Protein AF-A0AA88U3T5-F1 (afdb_monomer)

pLDDT: mean 81.26, std 20.09, range [37.84, 98.5]

Structure (mmCIF, N/CA/C/O backbone):
data_AF-A0AA88U3T5-F1
#
_entry.id   AF-A0AA88U3T5-F1
#
loop_
_atom_site.group_PDB
_atom_site.id
_atom_site.type_symbol
_atom_site.label_atom_id
_atom_site.label_alt_id
_atom_site.label_comp_id
_atom_site.label_asym_id
_atom_site.label_entity_id
_atom_site.label_seq_id
_atom_site.pdbx_PDB_ins_code
_atom_site.Cartn_x
_atom_site.Cartn_y
_atom_site.Cartn_z
_atom_site.occupancy
_atom_site.B_iso_or_equiv
_atom_site.auth_seq_id
_atom_site.auth_comp_id
_atom_site.auth_asym_id
_atom_site.auth_atom_id
_atom_site.pdbx_PDB_model_num
ATOM 1 N N . MET A 1 1 ? 12.899 -49.225 39.426 1.00 37.84 1 MET A N 1
ATOM 2 C CA . MET A 1 1 ? 13.137 -49.535 38.002 1.00 37.84 1 MET A CA 1
ATOM 3 C C . MET A 1 1 ? 11.902 -49.155 37.197 1.00 37.84 1 MET A C 1
ATOM 5 O O . MET A 1 1 ? 11.211 -50.017 36.674 1.00 37.84 1 MET A O 1
ATOM 9 N N . ASP A 1 2 ? 11.499 -47.886 37.288 1.00 41.34 2 ASP A N 1
ATOM 10 C CA . ASP A 1 2 ? 11.934 -46.807 36.388 1.00 41.34 2 ASP A CA 1
ATOM 11 C C . ASP A 1 2 ? 11.983 -47.164 34.900 1.00 41.34 2 ASP A C 1
ATOM 13 O O . ASP A 1 2 ? 12.838 -47.938 34.485 1.00 41.34 2 ASP A O 1
ATOM 17 N N . GLU A 1 3 ? 11.107 -46.528 34.121 1.00 41.34 3 GLU A N 1
ATOM 18 C CA . GLU A 1 3 ? 11.530 -45.622 33.046 1.00 41.34 3 GLU A CA 1
ATOM 19 C C . GLU A 1 3 ? 10.372 -44.670 32.688 1.00 41.34 3 GLU A C 1
ATOM 21 O O . GLU A 1 3 ? 9.379 -45.034 32.057 1.00 41.34 3 GLU A O 1
ATOM 26 N N . GLU A 1 4 ? 10.497 -43.433 33.173 1.00 43.44 4 GLU A N 1
ATOM 27 C CA . GLU A 1 4 ? 9.886 -42.247 32.579 1.00 43.44 4 GLU A CA 1
ATOM 28 C C . GLU A 1 4 ? 10.466 -42.002 31.181 1.00 43.44 4 GLU A C 1
ATOM 30 O O . GLU A 1 4 ? 11.646 -42.245 30.943 1.00 43.44 4 GLU A O 1
ATOM 35 N N . GLY A 1 5 ? 9.677 -41.364 30.314 1.00 42.81 5 GLY A N 1
ATOM 36 C CA . GLY A 1 5 ? 10.243 -40.451 29.321 1.00 42.81 5 GLY A CA 1
ATOM 37 C C . GLY A 1 5 ? 9.809 -40.696 27.886 1.00 42.81 5 GLY A C 1
ATOM 38 O O . GLY A 1 5 ? 10.558 -41.274 27.114 1.00 42.81 5 GLY A O 1
ATOM 39 N N . LEU A 1 6 ? 8.644 -40.157 27.509 1.00 42.75 6 LEU A N 1
ATOM 40 C CA . LEU A 1 6 ? 8.520 -39.303 26.318 1.00 42.75 6 LEU A CA 1
ATOM 41 C C . LEU A 1 6 ? 7.135 -38.636 26.299 1.00 42.75 6 LEU A C 1
ATOM 43 O O . LEU A 1 6 ? 6.227 -39.029 25.571 1.00 42.75 6 LEU A O 1
ATOM 47 N N . ARG A 1 7 ? 6.950 -37.603 27.127 1.00 38.19 7 ARG A N 1
ATOM 48 C CA . ARG A 1 7 ? 5.928 -36.587 26.851 1.00 38.19 7 ARG A CA 1
ATOM 49 C C . ARG A 1 7 ? 6.602 -35.524 25.999 1.00 38.19 7 ARG A C 1
ATOM 51 O O . ARG A 1 7 ? 7.373 -34.718 26.507 1.00 38.19 7 ARG A O 1
ATOM 58 N N . THR A 1 8 ? 6.345 -35.558 24.698 1.00 41.03 8 THR A N 1
ATOM 59 C CA . THR A 1 8 ? 6.627 -34.432 23.809 1.00 41.03 8 THR A CA 1
ATOM 60 C C . THR A 1 8 ? 5.782 -33.256 24.284 1.00 41.03 8 THR A C 1
ATOM 62 O O . THR A 1 8 ? 4.556 -33.276 24.172 1.00 41.03 8 THR A O 1
ATOM 65 N N . HIS A 1 9 ? 6.445 -32.277 24.890 1.00 46.81 9 HIS A N 1
ATOM 66 C CA . HIS A 1 9 ? 5.869 -30.993 25.252 1.00 46.81 9 HIS A CA 1
ATOM 67 C C . HIS A 1 9 ? 5.608 -30.239 23.945 1.00 46.81 9 HIS A C 1
ATOM 69 O O . HIS A 1 9 ? 6.492 -29.573 23.414 1.00 46.81 9 HIS A O 1
ATOM 75 N N . ASN A 1 10 ? 4.411 -30.405 23.384 1.00 46.31 10 ASN A N 1
ATOM 76 C CA . ASN A 1 10 ? 3.897 -29.441 22.423 1.00 46.31 10 ASN A CA 1
ATOM 77 C C . ASN A 1 10 ? 3.646 -28.172 23.237 1.00 46.31 10 ASN A C 1
ATOM 79 O O . ASN A 1 10 ? 2.751 -28.146 24.074 1.00 46.31 10 ASN A O 1
ATOM 83 N N . MET A 1 11 ? 4.544 -27.201 23.104 1.00 40.94 11 MET A N 1
ATOM 84 C CA . MET A 1 11 ? 4.301 -25.842 23.571 1.00 40.94 11 MET A CA 1
ATOM 85 C C . MET A 1 11 ? 3.180 -25.267 22.714 1.00 40.94 11 MET A C 1
ATOM 87 O O . MET A 1 11 ? 3.272 -25.294 21.485 1.00 40.94 11 MET A O 1
ATOM 91 N N . ASP A 1 12 ? 2.131 -24.798 23.374 1.00 43.09 12 ASP A N 1
ATOM 92 C CA . ASP A 1 12 ? 1.034 -24.084 22.742 1.00 43.09 12 ASP A CA 1
ATOM 93 C C . ASP A 1 12 ? 1.589 -22.842 22.021 1.00 43.09 12 ASP A C 1
ATOM 95 O O . ASP A 1 12 ? 2.497 -22.172 22.520 1.00 43.09 12 ASP A O 1
ATOM 99 N N . GLU A 1 13 ? 1.070 -22.537 20.829 1.00 52.06 13 GLU A N 1
ATOM 100 C CA . GLU A 1 13 ? 1.517 -21.400 20.005 1.00 52.06 13 GLU A CA 1
ATOM 101 C C . GLU A 1 13 ? 1.394 -20.049 20.749 1.00 52.06 13 GLU A C 1
ATOM 103 O O . GLU A 1 13 ? 2.153 -19.126 20.467 1.00 52.06 13 GLU A O 1
ATOM 108 N N . GLU A 1 14 ? 0.540 -19.959 21.779 1.00 47.94 14 GLU A N 1
ATOM 109 C CA . GLU A 1 14 ? 0.426 -18.795 22.675 1.00 47.94 14 GLU A CA 1
ATOM 110 C C . GLU A 1 14 ? 1.652 -18.586 23.590 1.00 47.94 14 GLU A C 1
ATOM 112 O O . GLU A 1 14 ? 1.939 -17.459 23.998 1.00 47.94 14 GLU A O 1
ATOM 117 N N . GLU A 1 15 ? 2.411 -19.637 23.917 1.00 43.62 15 GLU A N 1
ATOM 118 C CA . GLU A 1 15 ? 3.555 -19.550 24.839 1.00 43.62 15 GLU A CA 1
ATOM 119 C C . GLU A 1 15 ? 4.846 -19.099 24.127 1.00 43.62 15 GLU A C 1
ATOM 121 O O . GLU A 1 15 ? 5.759 -18.554 24.755 1.00 43.62 15 GLU A O 1
ATOM 126 N N . GLN A 1 16 ? 4.911 -19.252 22.796 1.00 45.72 16 GLN A N 1
ATOM 127 C CA . GLN A 1 16 ? 6.017 -18.747 21.971 1.00 45.72 16 GLN A CA 1
ATOM 128 C C . GLN A 1 16 ? 5.994 -17.222 21.812 1.00 45.72 16 GLN A C 1
ATOM 130 O O . GLN A 1 16 ? 7.062 -16.602 21.789 1.00 45.72 16 GLN A O 1
ATOM 135 N N . ASP A 1 17 ? 4.812 -16.606 21.801 1.00 46.16 17 ASP A N 1
ATOM 136 C CA . ASP A 1 17 ? 4.675 -15.146 21.760 1.00 46.16 17 ASP A CA 1
ATOM 137 C C . ASP A 1 17 ? 5.101 -14.476 23.080 1.00 46.16 17 ASP A C 1
ATOM 139 O O . ASP A 1 17 ? 5.560 -13.330 23.085 1.00 46.16 17 ASP A O 1
ATOM 143 N N . LEU A 1 18 ? 5.049 -15.201 24.206 1.00 47.38 18 LEU A N 1
ATOM 144 C CA . LEU A 1 18 ? 5.451 -14.692 25.523 1.00 47.38 18 LEU A CA 1
ATOM 145 C C . LEU A 1 18 ? 6.981 -14.580 25.697 1.00 47.38 18 LEU A C 1
ATOM 147 O O . LEU A 1 18 ? 7.450 -13.829 26.557 1.00 47.38 18 LEU A O 1
ATOM 151 N N . TYR A 1 19 ? 7.769 -15.287 24.879 1.00 47.69 19 TYR A N 1
ATOM 152 C CA . TYR A 1 19 ? 9.234 -15.342 24.988 1.00 47.69 19 TYR A CA 1
ATOM 153 C C . TYR A 1 19 ? 9.973 -14.499 23.935 1.00 47.69 19 TYR A C 1
ATOM 155 O O . TYR A 1 19 ? 11.183 -14.641 23.761 1.00 47.69 19 TYR A O 1
ATOM 163 N N . ASN A 1 20 ? 9.286 -13.590 23.237 1.00 51.16 20 ASN A N 1
ATOM 164 C CA . ASN A 1 20 ? 9.956 -12.611 22.383 1.00 51.16 20 ASN A CA 1
ATOM 165 C C . ASN A 1 20 ? 10.015 -11.229 23.075 1.00 51.16 20 ASN A C 1
ATOM 167 O O . ASN A 1 20 ? 9.020 -10.498 23.092 1.00 51.16 20 ASN A O 1
ATOM 171 N N . PRO A 1 21 ? 11.172 -10.836 23.644 1.00 50.19 21 PRO A N 1
ATOM 172 C CA . PRO A 1 21 ? 11.310 -9.567 24.355 1.00 50.19 21 PRO A CA 1
ATOM 173 C C . PRO A 1 21 ? 11.130 -8.338 23.449 1.00 50.19 21 PRO A C 1
ATOM 175 O O . PRO A 1 21 ? 10.652 -7.317 23.934 1.00 50.19 21 PRO A O 1
ATOM 178 N N . GLU A 1 22 ? 11.419 -8.434 22.145 1.00 53.53 22 GLU A N 1
ATOM 179 C CA . GLU A 1 22 ? 11.207 -7.329 21.194 1.00 53.53 22 GLU A CA 1
ATOM 180 C C . GLU A 1 22 ? 9.723 -7.124 20.866 1.00 53.53 22 GLU A C 1
ATOM 182 O O . GLU A 1 22 ? 9.259 -5.989 20.750 1.00 53.53 22 GLU A O 1
ATOM 187 N N . LEU A 1 23 ? 8.951 -8.214 20.767 1.00 48.03 23 LEU A N 1
ATOM 188 C CA . LEU A 1 23 ? 7.489 -8.145 20.669 1.00 48.03 23 LEU A CA 1
ATOM 189 C C . LEU A 1 23 ? 6.902 -7.552 21.951 1.00 48.03 23 LEU A C 1
ATOM 191 O O . LEU A 1 23 ? 6.033 -6.689 21.881 1.00 48.03 23 LEU A O 1
ATOM 195 N N . ARG A 1 24 ? 7.425 -7.942 23.119 1.00 45.28 24 ARG A N 1
ATOM 196 C CA . ARG A 1 24 ? 6.973 -7.416 24.410 1.00 45.28 24 ARG A CA 1
ATOM 197 C C . ARG A 1 24 ? 7.247 -5.920 24.561 1.00 45.28 24 ARG A C 1
ATOM 199 O O . ARG A 1 24 ? 6.395 -5.226 25.096 1.00 45.28 24 ARG A O 1
ATOM 206 N N . GLU A 1 25 ? 8.381 -5.412 24.082 1.00 50.22 25 GLU A N 1
ATOM 207 C CA . GLU A 1 25 ? 8.697 -3.977 24.134 1.00 50.22 25 GLU A CA 1
ATOM 208 C C . GLU A 1 25 ? 7.867 -3.162 23.128 1.00 50.22 25 GLU A C 1
ATOM 210 O O . GLU A 1 25 ? 7.356 -2.098 23.476 1.00 50.22 25 GLU A O 1
ATOM 215 N N . LYS A 1 26 ? 7.626 -3.694 21.920 1.00 48.53 26 LYS A N 1
ATOM 216 C CA . LYS A 1 26 ? 6.717 -3.076 20.935 1.00 48.53 26 LYS A CA 1
ATOM 217 C C . LYS A 1 26 ? 5.258 -3.055 21.411 1.00 48.53 26 LYS A C 1
ATOM 219 O O . LYS A 1 26 ? 4.553 -2.076 21.180 1.00 48.53 26 LYS A O 1
ATOM 224 N N . VAL A 1 27 ? 4.811 -4.112 22.092 1.00 51.12 27 VAL A N 1
ATOM 225 C CA . VAL A 1 27 ? 3.451 -4.243 22.644 1.00 51.12 27 VAL A CA 1
ATOM 226 C C . VAL A 1 27 ? 3.294 -3.489 23.971 1.00 51.12 27 VAL A C 1
ATOM 228 O O . VAL A 1 27 ? 2.195 -3.034 24.269 1.00 51.12 27 VAL A O 1
ATOM 231 N N . ALA A 1 28 ? 4.367 -3.271 24.743 1.00 45.91 28 ALA A N 1
ATOM 232 C CA . ALA A 1 28 ? 4.314 -2.595 26.048 1.00 45.91 28 ALA A CA 1
ATOM 233 C C . ALA A 1 28 ? 3.813 -1.143 25.991 1.00 45.91 28 ALA A C 1
ATOM 235 O O . ALA A 1 28 ? 3.379 -0.613 27.014 1.00 45.91 28 ALA A O 1
ATOM 236 N N . ILE A 1 29 ? 3.862 -0.506 24.820 1.00 52.56 29 ILE A N 1
ATOM 237 C CA . ILE A 1 29 ? 3.332 0.846 24.624 1.00 52.56 29 ILE A CA 1
ATOM 238 C C . ILE A 1 29 ? 1.813 0.789 24.393 1.00 52.56 29 ILE A C 1
ATOM 240 O O . ILE A 1 29 ? 1.070 1.584 24.952 1.00 52.56 29 ILE A O 1
ATOM 244 N N . CYS A 1 30 ? 1.315 -0.217 23.672 1.00 51.00 30 CYS A N 1
ATOM 245 C CA . CYS A 1 30 ? -0.079 -0.278 23.248 1.00 51.00 30 CYS A CA 1
ATOM 246 C C . CYS A 1 30 ? -0.992 -0.817 24.372 1.00 51.00 30 CYS A C 1
ATOM 248 O O . CYS A 1 30 ? -1.039 -2.018 24.628 1.00 51.00 30 CYS A O 1
ATOM 250 N N . GLY A 1 31 ? -1.754 0.068 25.029 1.00 56.03 31 GLY A N 1
ATOM 251 C CA . GLY A 1 31 ? -2.866 -0.309 25.925 1.00 56.03 31 GLY A CA 1
ATOM 252 C C . GLY A 1 31 ? -2.683 -0.037 27.426 1.00 56.03 31 GLY A C 1
ATOM 253 O O . GLY A 1 31 ? -3.612 -0.278 28.195 1.00 56.03 31 GLY A O 1
ATOM 254 N N . ALA A 1 32 ? -1.535 0.499 27.858 1.00 55.38 32 ALA A N 1
ATOM 255 C CA . ALA A 1 32 ? -1.291 0.913 29.253 1.00 55.38 32 ALA A CA 1
ATOM 256 C C . ALA A 1 32 ? -1.298 2.445 29.459 1.00 55.38 32 ALA A C 1
ATOM 258 O O . ALA A 1 32 ? -1.147 2.940 30.580 1.00 55.38 32 ALA A O 1
ATOM 259 N N . GLU A 1 33 ? -1.465 3.209 28.383 1.00 57.59 33 GLU A N 1
ATOM 260 C CA . GLU A 1 33 ? -1.356 4.663 28.358 1.00 57.59 33 GLU A CA 1
ATOM 261 C C . GLU A 1 33 ? -2.707 5.362 28.566 1.00 57.59 33 GLU A C 1
ATOM 263 O O . GLU A 1 33 ? -3.724 5.003 27.984 1.00 57.59 33 GLU A O 1
ATOM 268 N N . LYS A 1 34 ? -2.726 6.411 29.399 1.00 60.38 34 LYS A N 1
ATOM 269 C CA . LYS A 1 34 ? -3.889 7.307 29.580 1.00 60.38 34 LYS A CA 1
ATOM 270 C C . LYS A 1 34 ? -4.019 8.336 28.436 1.00 60.38 34 LYS A C 1
ATOM 272 O O . LYS A 1 34 ? -4.533 9.430 28.665 1.00 60.38 34 LYS A O 1
ATOM 277 N N . GLY A 1 35 ? -3.468 8.030 27.261 1.00 66.75 35 GLY A N 1
ATOM 278 C CA . GLY A 1 35 ? -3.433 8.894 26.079 1.00 66.75 35 GLY A CA 1
ATOM 279 C C . GLY A 1 35 ? -4.421 8.446 25.004 1.00 66.75 35 GLY A C 1
ATOM 280 O O . GLY A 1 35 ? -5.006 7.370 25.100 1.00 66.75 35 GLY A O 1
ATOM 281 N N . GLU A 1 36 ? -4.605 9.281 23.982 1.00 71.69 36 GLU A N 1
ATOM 282 C CA . GLU A 1 36 ? -5.352 8.887 22.784 1.00 71.69 36 GLU A CA 1
ATOM 283 C C . GLU A 1 36 ? -4.623 7.737 22.064 1.00 71.69 36 GLU A C 1
ATOM 285 O O . GLU A 1 36 ? -3.389 7.757 22.006 1.00 71.69 36 GLU A O 1
ATOM 290 N N . PRO A 1 37 ? -5.345 6.747 21.510 1.00 80.19 37 PRO A N 1
ATOM 291 C CA . PRO A 1 37 ? -4.735 5.640 20.782 1.00 80.19 37 PRO A CA 1
ATOM 292 C C . PRO A 1 37 ? -3.941 6.150 19.572 1.00 80.19 37 PRO A C 1
ATOM 294 O O . PRO A 1 37 ? -4.409 7.007 18.820 1.00 80.19 37 PRO A O 1
ATOM 297 N N . VAL A 1 38 ? -2.739 5.606 19.368 1.00 86.38 38 VAL A N 1
ATOM 298 C CA . VAL A 1 38 ? -1.820 6.031 18.301 1.00 86.38 38 VAL A CA 1
ATOM 299 C C . VAL A 1 38 ? -1.617 4.918 17.279 1.00 86.38 38 VAL A C 1
ATOM 301 O O . VAL A 1 38 ? -1.421 3.756 17.622 1.00 86.38 38 VAL A O 1
ATOM 304 N N . ALA A 1 39 ? -1.621 5.304 16.004 1.00 92.00 39 ALA A N 1
ATOM 305 C CA . ALA A 1 39 ? -1.204 4.461 14.896 1.00 92.00 39 ALA A CA 1
ATOM 306 C C . ALA A 1 39 ? 0.287 4.674 14.597 1.00 92.00 39 ALA A C 1
ATOM 308 O O . ALA A 1 39 ? 0.726 5.797 14.343 1.00 92.00 39 ALA A O 1
ATOM 309 N N . LEU A 1 40 ? 1.059 3.593 14.575 1.00 95.12 40 LEU A N 1
ATOM 310 C CA . LEU A 1 40 ? 2.486 3.595 14.271 1.00 95.12 40 LEU A CA 1
ATOM 311 C C . LEU A 1 40 ? 2.740 2.901 12.935 1.00 95.12 40 LEU A C 1
ATOM 313 O O . LEU A 1 40 ? 2.230 1.810 12.687 1.00 95.12 40 LEU A O 1
ATOM 317 N N . LEU A 1 41 ? 3.566 3.523 12.092 1.00 96.06 41 LEU A N 1
ATOM 318 C CA . LEU A 1 41 ? 4.107 2.936 10.865 1.00 96.06 41 LEU A CA 1
ATOM 319 C C . LEU A 1 41 ? 5.619 2.798 11.043 1.00 96.06 41 LEU A C 1
ATOM 321 O O . LEU A 1 41 ? 6.326 3.798 11.166 1.00 96.06 41 LEU A O 1
ATOM 325 N N . LEU A 1 42 ? 6.107 1.564 11.083 1.00 94.06 42 LEU A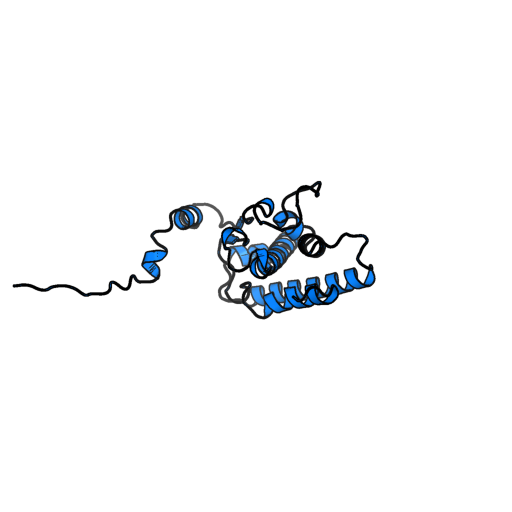 N 1
ATOM 326 C CA . LEU A 1 42 ? 7.485 1.239 11.424 1.00 94.06 42 LEU A CA 1
ATOM 327 C C . LEU A 1 42 ? 8.267 0.914 10.153 1.00 94.06 42 LEU A C 1
ATOM 329 O O . LEU A 1 42 ? 7.872 0.060 9.353 1.00 94.06 42 LEU A O 1
ATOM 333 N N . SER A 1 43 ? 9.385 1.612 9.962 1.00 91.31 43 SER A N 1
ATOM 334 C CA . SER A 1 43 ? 10.285 1.338 8.849 1.00 91.31 43 SER A CA 1
ATOM 335 C C . SER A 1 43 ? 11.024 0.014 9.064 1.00 91.31 43 SER A C 1
ATOM 337 O O . SER A 1 43 ? 11.443 -0.256 10.191 1.00 91.31 43 SER A O 1
ATOM 339 N N . PRO A 1 44 ? 11.265 -0.762 7.999 1.00 88.44 44 PRO A N 1
ATOM 340 C CA . PRO A 1 44 ? 12.096 -1.955 8.065 1.00 88.44 44 PRO A CA 1
ATOM 341 C C . PRO A 1 44 ? 13.567 -1.619 8.333 1.00 88.44 44 PRO A C 1
ATOM 343 O O . PRO A 1 44 ? 13.994 -0.462 8.248 1.00 88.44 44 PRO A O 1
ATOM 346 N N . SER A 1 45 ? 14.357 -2.663 8.572 1.00 83.19 45 SER A N 1
ATOM 347 C CA . SER A 1 45 ? 15.814 -2.573 8.629 1.00 83.19 45 SER A CA 1
ATOM 348 C C . SER A 1 45 ? 16.385 -2.011 7.318 1.00 83.19 45 SER A C 1
ATOM 350 O O . SER A 1 45 ? 15.822 -2.251 6.243 1.00 83.19 45 SER A O 1
ATOM 352 N N . PRO A 1 46 ? 17.497 -1.250 7.364 1.00 73.38 46 PRO A N 1
ATOM 353 C CA . PRO A 1 46 ? 18.045 -0.593 6.182 1.00 73.38 46 PRO A CA 1
ATOM 354 C C . PRO A 1 46 ? 18.384 -1.582 5.058 1.00 73.38 46 PRO A C 1
ATOM 356 O O . PRO A 1 46 ? 19.143 -2.521 5.258 1.00 73.38 46 PRO A O 1
ATOM 359 N N . PHE A 1 47 ? 17.909 -1.319 3.837 1.00 68.75 47 PHE A N 1
ATOM 360 C CA . PHE A 1 47 ? 18.173 -2.156 2.651 1.00 68.75 47 PHE A CA 1
ATOM 361 C C . PHE A 1 47 ? 19.658 -2.259 2.268 1.00 68.75 47 PHE A C 1
ATOM 363 O O . PHE A 1 47 ? 20.037 -3.174 1.540 1.00 68.75 47 PHE A O 1
ATOM 370 N N . SER A 1 48 ? 20.510 -1.359 2.773 1.00 61.94 48 SER A N 1
ATOM 371 C CA . SER A 1 48 ? 21.964 -1.395 2.565 1.00 61.94 48 SER A CA 1
ATOM 372 C C . SER A 1 48 ? 22.627 -2.667 3.103 1.00 61.94 48 SER A C 1
ATOM 374 O O . SER A 1 48 ? 23.773 -2.939 2.766 1.00 61.94 48 SER A O 1
ATOM 376 N N . THR A 1 49 ? 21.936 -3.443 3.943 1.00 57.62 49 THR A N 1
ATOM 377 C CA . THR A 1 49 ? 22.432 -4.721 4.468 1.00 57.62 49 THR A CA 1
ATOM 378 C C . THR A 1 49 ? 22.118 -5.916 3.564 1.00 57.62 49 THR A C 1
ATOM 380 O O . THR A 1 49 ? 22.558 -7.022 3.870 1.00 57.62 49 THR A O 1
ATOM 383 N N . ILE A 1 50 ? 21.389 -5.734 2.454 1.00 64.25 50 ILE A N 1
ATOM 384 C CA . ILE A 1 50 ? 21.044 -6.818 1.523 1.00 64.25 50 ILE A CA 1
ATOM 385 C C . ILE A 1 50 ? 22.147 -6.974 0.461 1.00 64.25 50 ILE A C 1
ATOM 387 O O . ILE A 1 50 ? 22.334 -6.077 -0.366 1.00 64.25 50 ILE A O 1
ATOM 391 N N . PRO A 1 51 ? 22.852 -8.121 0.404 1.00 52.88 51 PRO A N 1
ATOM 392 C CA . PRO A 1 51 ? 23.846 -8.378 -0.635 1.00 52.88 51 PRO A CA 1
ATOM 393 C C . PRO A 1 51 ? 23.197 -8.395 -2.025 1.00 52.88 51 PRO A C 1
ATOM 395 O O . PRO A 1 51 ? 22.245 -9.139 -2.255 1.00 52.88 51 PRO A O 1
ATOM 398 N N . GLY A 1 52 ? 23.711 -7.587 -2.956 1.00 56.28 52 GLY A N 1
ATOM 399 C CA . GLY A 1 52 ? 23.202 -7.508 -4.332 1.00 56.28 52 GLY A CA 1
ATOM 400 C C . GLY A 1 52 ? 21.970 -6.616 -4.524 1.00 56.28 52 GLY A C 1
ATOM 401 O O . GLY A 1 52 ? 21.517 -6.469 -5.658 1.00 56.28 52 GLY A O 1
ATOM 402 N N . ALA A 1 53 ? 21.447 -5.988 -3.465 1.00 56.84 53 ALA A N 1
ATOM 403 C CA . ALA A 1 53 ? 20.491 -4.899 -3.628 1.00 56.84 53 ALA A CA 1
ATOM 404 C C . ALA A 1 53 ? 21.195 -3.686 -4.250 1.00 56.84 53 ALA A C 1
ATOM 406 O O . ALA A 1 53 ? 22.363 -3.416 -3.958 1.00 56.84 53 ALA A O 1
ATOM 407 N N . VAL A 1 54 ? 20.485 -2.963 -5.121 1.00 55.88 54 VAL A N 1
ATOM 408 C CA . VAL A 1 54 ? 20.989 -1.723 -5.717 1.00 55.88 54 VAL A CA 1
ATOM 409 C C . VAL A 1 54 ? 21.492 -0.793 -4.618 1.00 55.88 54 VAL A C 1
ATOM 411 O O . VAL A 1 54 ? 20.787 -0.487 -3.654 1.00 55.88 54 VAL A O 1
ATOM 414 N N . ASP A 1 55 ? 22.757 -0.406 -4.764 1.00 49.44 55 ASP A N 1
ATOM 415 C CA . ASP A 1 55 ? 23.519 0.358 -3.789 1.00 49.44 55 ASP A CA 1
ATOM 416 C C . ASP A 1 55 ? 22.801 1.687 -3.511 1.00 49.44 55 ASP A C 1
ATOM 418 O O . ASP A 1 55 ? 22.894 2.650 -4.276 1.00 49.44 55 ASP A O 1
ATOM 422 N N . SER A 1 56 ? 22.029 1.719 -2.420 1.00 48.94 56 SER A N 1
ATOM 423 C CA . SER A 1 56 ? 21.210 2.875 -2.039 1.00 48.94 56 SER A CA 1
ATOM 424 C C . SER A 1 56 ? 22.066 4.102 -1.692 1.00 48.94 56 SER A C 1
ATOM 426 O O . SER A 1 56 ? 21.536 5.202 -1.556 1.00 48.94 56 SER A O 1
ATOM 428 N N . SER A 1 57 ? 23.395 3.938 -1.609 1.00 41.91 57 SER A N 1
ATOM 429 C CA . SER A 1 57 ? 24.380 5.018 -1.466 1.00 41.91 57 SER A CA 1
ATOM 430 C C . SER A 1 57 ? 24.371 6.024 -2.624 1.00 41.91 57 SER A C 1
ATOM 432 O O . SER A 1 57 ? 24.884 7.133 -2.479 1.00 41.91 57 SER A O 1
ATOM 434 N N . ARG A 1 58 ? 23.756 5.680 -3.765 1.00 47.59 58 ARG A N 1
ATOM 435 C CA . ARG A 1 58 ? 23.602 6.563 -4.931 1.00 47.59 58 ARG A CA 1
ATOM 436 C C . ARG A 1 58 ? 22.370 7.478 -4.881 1.00 47.59 58 ARG A C 1
ATOM 438 O O . ARG A 1 58 ? 22.062 8.115 -5.889 1.00 47.59 58 ARG A O 1
ATOM 445 N N . HIS A 1 59 ? 21.672 7.572 -3.745 1.00 51.94 59 HIS A N 1
ATOM 446 C CA . HIS A 1 59 ? 20.483 8.420 -3.612 1.00 51.94 59 HIS A CA 1
ATOM 447 C C . HIS A 1 59 ? 20.679 9.580 -2.624 1.00 51.94 59 HIS A C 1
ATOM 449 O O . HIS A 1 59 ? 20.988 9.343 -1.459 1.00 51.94 59 HIS A O 1
ATOM 455 N N . PRO A 1 60 ? 20.456 10.842 -3.045 1.00 45.53 60 PRO A N 1
ATOM 456 C CA . PRO A 1 60 ? 20.692 12.011 -2.194 1.00 45.53 60 PRO A CA 1
ATOM 457 C C . PRO A 1 60 ? 19.689 12.233 -1.047 1.00 45.53 60 PRO A C 1
ATOM 459 O O . PRO A 1 60 ? 19.845 13.212 -0.321 1.00 45.53 60 PRO A O 1
ATOM 462 N N . SER A 1 61 ? 18.635 11.422 -0.873 1.00 56.56 61 SER A N 1
ATOM 463 C CA . SER A 1 61 ? 17.569 11.772 0.081 1.00 56.56 61 SER A CA 1
ATOM 464 C C . SER A 1 61 ? 16.744 10.587 0.608 1.00 56.56 61 SER A C 1
ATOM 466 O O . SER A 1 61 ? 15.813 10.130 -0.052 1.00 56.56 61 SER A O 1
ATOM 468 N N . GLY A 1 62 ? 17.004 10.183 1.855 1.00 67.56 62 GLY A N 1
ATOM 469 C CA . GLY A 1 62 ? 16.045 9.465 2.709 1.00 67.56 62 GLY A CA 1
ATOM 470 C C . GLY A 1 62 ? 16.015 7.935 2.601 1.00 67.56 62 GLY A C 1
ATOM 471 O O . GLY A 1 62 ? 16.671 7.328 1.761 1.00 67.56 62 GLY A O 1
ATOM 472 N N . SER A 1 63 ? 15.259 7.301 3.503 1.00 84.12 63 SER A N 1
ATOM 473 C CA . SER A 1 63 ? 15.035 5.852 3.494 1.00 84.12 63 SER A CA 1
ATOM 474 C C . SER A 1 63 ? 14.027 5.455 2.409 1.00 84.12 63 SER A C 1
ATOM 476 O O . SER A 1 63 ? 13.067 6.186 2.152 1.00 84.12 63 SER A O 1
ATOM 478 N N . LEU A 1 64 ? 14.193 4.259 1.826 1.00 87.62 64 LEU A N 1
ATOM 479 C CA . LEU A 1 64 ? 13.265 3.705 0.829 1.00 87.62 64 LEU A CA 1
ATOM 480 C C . LEU A 1 64 ? 11.816 3.689 1.343 1.00 87.62 64 LEU A C 1
ATOM 482 O O . LEU A 1 64 ? 10.882 3.989 0.604 1.00 87.62 64 LEU A O 1
ATOM 486 N N . PHE A 1 65 ? 11.638 3.411 2.637 1.00 92.12 65 PHE A N 1
ATOM 487 C CA . PHE A 1 65 ? 10.349 3.478 3.318 1.00 92.12 65 PHE A CA 1
ATOM 488 C C . PHE A 1 65 ? 9.675 4.849 3.157 1.00 92.12 65 PHE A C 1
ATOM 490 O O . PHE A 1 65 ? 8.548 4.930 2.671 1.00 92.12 65 PHE A O 1
ATOM 497 N N . THR A 1 66 ? 10.376 5.938 3.481 1.00 92.25 66 THR A N 1
ATOM 498 C CA . THR A 1 66 ? 9.846 7.303 3.339 1.00 92.25 66 THR A CA 1
ATOM 499 C C . THR A 1 66 ? 9.614 7.676 1.872 1.00 92.25 66 THR A C 1
ATOM 501 O O . THR A 1 66 ? 8.644 8.372 1.551 1.00 92.25 66 THR A O 1
ATOM 504 N N . SER A 1 67 ? 10.451 7.182 0.955 1.00 92.25 67 SER A N 1
ATOM 505 C CA . SER A 1 67 ? 10.223 7.334 -0.485 1.00 92.25 67 SER A CA 1
ATOM 506 C C . SER A 1 67 ? 8.906 6.686 -0.915 1.00 92.25 67 SER A C 1
ATOM 508 O O . SER A 1 67 ? 8.142 7.313 -1.642 1.00 92.25 67 SER A O 1
ATOM 510 N N . PHE A 1 68 ? 8.565 5.492 -0.418 1.00 95.56 68 PHE A N 1
ATOM 511 C CA . PHE A 1 68 ? 7.267 4.873 -0.711 1.00 95.56 68 PHE A CA 1
ATOM 512 C C . PHE A 1 68 ? 6.084 5.683 -0.167 1.00 95.56 68 PHE A C 1
ATOM 514 O O . PHE A 1 68 ? 5.065 5.834 -0.845 1.00 95.56 68 PHE A O 1
ATOM 521 N N . LEU A 1 69 ? 6.213 6.233 1.042 1.00 95.56 69 LEU A N 1
ATOM 522 C CA . LEU A 1 69 ? 5.166 7.050 1.663 1.00 95.56 69 LEU A CA 1
ATOM 523 C C . LEU A 1 69 ? 4.906 8.367 0.904 1.00 95.56 69 LEU A C 1
ATOM 525 O O . LEU A 1 69 ? 3.786 8.889 0.910 1.00 95.56 69 LEU A O 1
ATOM 529 N N . SER A 1 70 ? 5.915 8.894 0.208 1.00 94.44 70 SER A N 1
ATOM 530 C CA . SER A 1 70 ? 5.833 10.157 -0.537 1.00 94.44 70 SER A CA 1
ATOM 531 C C . SER A 1 70 ? 5.522 9.964 -2.028 1.00 94.44 70 SER A C 1
ATOM 533 O O . SER A 1 70 ? 4.603 10.611 -2.540 1.00 94.44 70 SER A O 1
ATOM 535 N N . ALA A 1 71 ? 6.227 9.051 -2.697 1.00 94.94 71 ALA A N 1
ATOM 536 C CA . ALA A 1 71 ? 6.166 8.777 -4.132 1.00 94.94 71 ALA A CA 1
ATOM 537 C C . ALA A 1 71 ? 6.271 7.254 -4.404 1.00 94.94 71 ALA A C 1
ATOM 539 O O . ALA A 1 71 ? 7.326 6.758 -4.809 1.00 94.94 71 ALA A O 1
ATOM 540 N N . PRO A 1 72 ? 5.185 6.487 -4.189 1.00 96.62 72 PRO A N 1
ATOM 541 C CA . PRO A 1 72 ? 5.216 5.020 -4.172 1.00 96.62 72 PRO A CA 1
ATOM 542 C C . PRO A 1 72 ? 5.672 4.380 -5.488 1.00 96.62 72 PRO A C 1
ATOM 544 O O . PRO A 1 72 ? 6.433 3.417 -5.451 1.00 96.62 72 PRO A O 1
ATOM 547 N N . LEU A 1 73 ? 5.259 4.914 -6.644 1.00 96.12 73 LEU A N 1
ATOM 548 C CA . LEU A 1 73 ? 5.695 4.390 -7.941 1.00 96.12 73 LEU A CA 1
ATOM 549 C C . LEU A 1 73 ? 7.189 4.644 -8.173 1.00 96.12 73 LEU A C 1
ATOM 551 O O . LEU A 1 73 ? 7.911 3.739 -8.579 1.00 96.12 73 LEU A O 1
ATOM 555 N N . GLN A 1 74 ? 7.672 5.848 -7.859 1.00 93.31 74 GLN A N 1
ATOM 556 C CA . GLN A 1 74 ? 9.088 6.183 -8.002 1.00 93.31 74 GLN A CA 1
ATOM 557 C C . GLN A 1 74 ? 9.966 5.314 -7.093 1.00 93.31 74 GLN A C 1
ATOM 559 O O . GLN A 1 74 ? 11.008 4.833 -7.528 1.00 93.31 74 GLN A O 1
ATOM 564 N N . ALA A 1 75 ? 9.536 5.083 -5.850 1.00 92.75 75 ALA A N 1
ATOM 565 C CA . ALA A 1 75 ? 10.231 4.204 -4.914 1.00 92.75 75 ALA A CA 1
ATOM 566 C C . ALA A 1 75 ? 10.241 2.743 -5.389 1.00 92.75 75 ALA A C 1
ATOM 568 O O . ALA A 1 75 ? 11.257 2.064 -5.268 1.00 92.75 75 ALA A O 1
ATOM 569 N N . PHE A 1 76 ? 9.139 2.276 -5.980 1.00 94.00 76 PHE A N 1
ATOM 570 C CA . PHE A 1 76 ? 9.051 0.947 -6.579 1.00 94.00 76 PHE A CA 1
ATOM 571 C C . PHE A 1 76 ? 10.024 0.773 -7.750 1.00 94.00 76 PHE A C 1
ATOM 573 O O . PHE A 1 76 ? 10.783 -0.189 -7.789 1.00 94.00 76 PHE A O 1
ATOM 580 N N . LEU A 1 77 ? 10.059 1.734 -8.672 1.00 91.94 77 LEU A N 1
ATOM 581 C CA . LEU A 1 77 ? 10.984 1.726 -9.807 1.00 91.94 77 LEU A CA 1
ATOM 582 C C . LEU A 1 77 ? 12.444 1.760 -9.364 1.00 91.94 77 LEU A C 1
ATOM 584 O O . LEU A 1 77 ? 13.275 1.033 -9.904 1.00 91.94 77 LEU A O 1
ATOM 588 N N . LEU A 1 78 ? 12.727 2.561 -8.337 1.00 88.38 78 LEU A N 1
ATOM 589 C CA . LEU A 1 78 ? 14.041 2.638 -7.724 1.00 88.38 78 LEU A CA 1
ATOM 590 C C . LEU A 1 78 ? 14.472 1.298 -7.124 1.00 88.38 78 LEU A C 1
ATOM 592 O O . LEU A 1 78 ? 15.598 0.863 -7.347 1.00 88.38 78 LEU A O 1
ATOM 596 N N . LEU A 1 79 ? 13.568 0.631 -6.401 1.00 88.94 79 LEU A N 1
ATOM 597 C CA . LEU A 1 79 ? 13.807 -0.695 -5.831 1.00 88.94 79 LEU A CA 1
ATOM 598 C C . LEU A 1 79 ? 14.134 -1.734 -6.915 1.00 88.94 79 LEU A C 1
ATOM 600 O O . LEU A 1 79 ? 15.002 -2.576 -6.704 1.00 88.94 79 LEU A O 1
ATOM 604 N N . LEU A 1 80 ? 13.474 -1.648 -8.072 1.00 87.88 80 LEU A N 1
ATOM 605 C CA . LEU A 1 80 ? 13.715 -2.520 -9.226 1.00 87.88 80 LEU A CA 1
ATOM 606 C C . LEU A 1 80 ? 14.966 -2.142 -10.043 1.00 87.88 80 LEU A C 1
ATOM 608 O O . LEU A 1 80 ? 15.321 -2.858 -10.976 1.00 87.88 80 LEU A O 1
ATOM 612 N N . GLY A 1 81 ? 15.643 -1.041 -9.705 1.00 85.75 81 GLY A N 1
ATOM 613 C CA . GLY A 1 81 ? 16.865 -0.596 -10.377 1.00 85.75 81 GLY A CA 1
ATOM 614 C C . GLY A 1 81 ? 16.648 0.176 -11.682 1.00 85.75 81 GLY A C 1
ATOM 615 O O . GLY A 1 81 ? 17.606 0.357 -12.431 1.00 85.75 81 GLY A O 1
ATOM 616 N N . PHE A 1 82 ? 15.432 0.656 -11.959 1.00 84.56 82 PHE A N 1
ATOM 617 C CA . PHE A 1 82 ? 15.176 1.528 -13.109 1.00 84.56 82 PHE A CA 1
ATOM 618 C C . PHE A 1 82 ? 15.623 2.967 -12.831 1.00 84.56 82 PHE A C 1
ATOM 620 O O . PHE A 1 82 ? 15.378 3.506 -11.747 1.00 84.56 82 PHE A O 1
ATOM 627 N N . SER A 1 83 ? 16.219 3.630 -13.826 1.00 77.19 83 SER A N 1
ATOM 628 C CA . SER A 1 83 ? 16.461 5.073 -13.769 1.00 77.19 83 SER A CA 1
ATOM 629 C C . SER A 1 83 ? 15.295 5.854 -14.386 1.00 77.19 83 SER A C 1
ATOM 631 O O . SER A 1 83 ? 14.566 5.359 -15.243 1.00 77.19 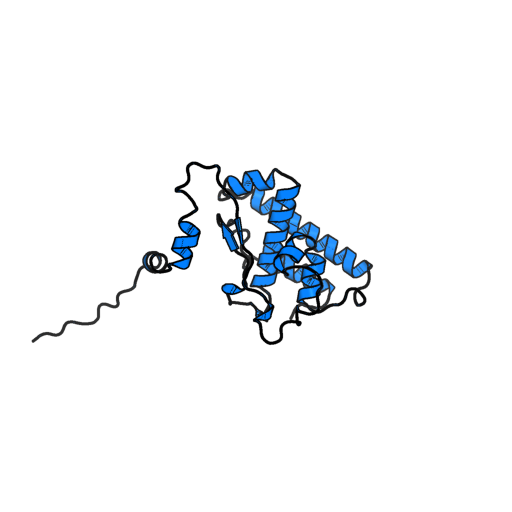83 SER A O 1
ATOM 633 N N . SER A 1 84 ? 15.108 7.111 -13.967 1.00 67.25 84 SER A N 1
ATOM 634 C CA . SER A 1 84 ? 14.014 7.957 -14.473 1.00 67.25 84 SER A CA 1
ATOM 635 C C . SER A 1 84 ? 14.101 8.243 -15.979 1.00 67.25 84 SER A C 1
ATOM 637 O O . SER A 1 84 ? 13.100 8.654 -16.559 1.00 67.25 84 SER A O 1
ATOM 639 N N . SER A 1 85 ? 15.266 8.064 -16.608 1.00 73.69 85 SER A N 1
ATOM 640 C CA . SER A 1 85 ? 15.441 8.219 -18.057 1.00 73.69 85 SER A CA 1
ATOM 641 C C . SER A 1 85 ? 15.042 6.979 -18.858 1.00 73.69 85 SER A C 1
ATOM 643 O O . SER A 1 85 ? 14.861 7.091 -20.066 1.00 73.69 85 SER A O 1
ATOM 645 N N . ASP A 1 86 ? 14.890 5.822 -18.208 1.00 73.81 86 ASP A N 1
ATOM 646 C CA . ASP A 1 86 ? 14.642 4.543 -18.890 1.00 73.81 86 ASP A CA 1
ATOM 647 C C . ASP A 1 86 ? 13.153 4.297 -19.175 1.00 73.81 86 ASP A C 1
ATOM 649 O O . ASP A 1 86 ? 12.797 3.316 -19.826 1.00 73.81 86 ASP A O 1
ATOM 653 N N . ILE A 1 87 ? 12.268 5.158 -18.664 1.00 87.38 87 ILE A N 1
ATOM 654 C CA . ILE A 1 87 ? 10.826 4.913 -18.641 1.00 87.38 87 ILE A CA 1
ATOM 655 C C . ILE A 1 87 ? 10.101 5.960 -19.476 1.00 87.38 87 ILE A C 1
ATOM 657 O O . ILE A 1 87 ? 10.111 7.153 -19.172 1.00 87.38 87 ILE A O 1
ATOM 661 N N . GLU A 1 88 ? 9.402 5.490 -20.505 1.00 91.75 88 GLU A N 1
ATOM 662 C CA . GLU A 1 88 ? 8.499 6.323 -21.291 1.00 91.75 88 GLU A CA 1
ATOM 663 C C . GLU A 1 88 ? 7.363 6.879 -20.421 1.00 91.75 88 GLU A C 1
ATOM 665 O O . GLU A 1 88 ? 6.742 6.160 -19.632 1.00 91.75 88 GLU A O 1
ATOM 670 N N . MET A 1 89 ? 7.043 8.161 -20.610 1.00 92.00 89 MET A N 1
ATOM 671 C CA . MET A 1 89 ? 6.033 8.868 -19.816 1.00 92.00 89 MET A CA 1
ATOM 672 C C . MET A 1 89 ? 4.653 8.190 -19.862 1.00 92.00 89 MET A C 1
ATOM 674 O O . MET A 1 89 ? 3.956 8.142 -18.850 1.00 92.00 89 MET A O 1
ATOM 678 N N . ASP A 1 90 ? 4.264 7.616 -21.003 1.00 94.56 90 ASP A N 1
ATOM 679 C CA . ASP A 1 90 ? 2.990 6.898 -21.139 1.00 94.56 90 ASP A CA 1
ATOM 680 C C . ASP A 1 90 ? 2.957 5.613 -20.300 1.00 94.56 90 ASP A C 1
ATOM 682 O O . ASP A 1 90 ? 1.946 5.306 -19.660 1.00 94.56 90 ASP A O 1
ATOM 686 N N . THR A 1 91 ? 4.081 4.895 -20.235 1.00 94.38 91 THR A N 1
ATOM 687 C CA . THR A 1 91 ? 4.241 3.709 -19.385 1.00 94.38 91 THR A CA 1
ATOM 688 C C . THR A 1 91 ? 4.180 4.091 -17.908 1.00 94.38 91 THR A C 1
ATOM 690 O O . THR A 1 91 ? 3.459 3.450 -17.138 1.00 94.38 91 THR A O 1
ATOM 693 N N . PHE A 1 92 ? 4.852 5.180 -17.522 1.00 94.88 92 PHE A N 1
ATOM 694 C CA . PHE A 1 92 ? 4.789 5.722 -16.164 1.00 94.88 92 PHE A CA 1
ATOM 695 C C . PHE A 1 92 ? 3.351 6.096 -15.769 1.00 94.88 92 PHE A C 1
ATOM 697 O O . PHE A 1 92 ? 2.835 5.612 -14.763 1.00 94.88 92 PHE A O 1
ATOM 704 N N . ASN A 1 93 ? 2.653 6.869 -16.606 1.00 96.06 93 ASN A N 1
ATOM 705 C CA . ASN A 1 93 ? 1.268 7.288 -16.365 1.00 96.06 93 ASN A CA 1
ATOM 706 C C . ASN A 1 93 ? 0.302 6.097 -16.265 1.00 96.06 93 ASN A C 1
ATOM 708 O O . ASN A 1 93 ? -0.624 6.094 -15.446 1.00 96.06 93 ASN A O 1
ATOM 712 N N . LYS A 1 94 ? 0.510 5.059 -17.082 1.00 97.31 94 LYS A N 1
ATOM 713 C CA . LYS A 1 94 ? -0.266 3.816 -17.007 1.00 97.31 94 LYS A CA 1
ATOM 714 C C . LYS A 1 94 ? -0.067 3.119 -15.659 1.00 97.31 94 LYS A C 1
ATOM 716 O O . LYS A 1 94 ? -1.053 2.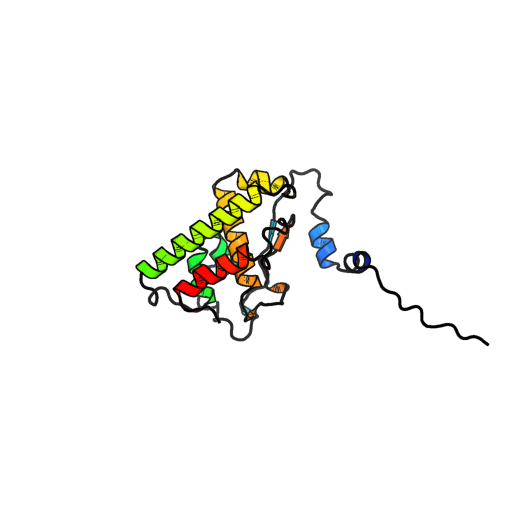706 -15.046 1.00 97.31 94 LYS A O 1
ATOM 721 N N . ALA A 1 95 ? 1.174 3.007 -15.195 1.00 97.19 95 ALA A N 1
ATOM 722 C CA . ALA A 1 95 ? 1.499 2.409 -13.905 1.00 97.19 95 ALA A CA 1
ATOM 723 C C . ALA A 1 95 ? 0.935 3.226 -12.730 1.00 97.19 95 ALA A C 1
ATOM 725 O O . ALA A 1 95 ? 0.335 2.654 -11.824 1.00 97.19 95 ALA A O 1
ATOM 726 N N . GLU A 1 96 ? 1.031 4.558 -12.785 1.00 97.25 96 GLU A N 1
ATOM 727 C CA . GLU A 1 96 ? 0.467 5.483 -11.791 1.00 97.25 96 GLU A CA 1
ATOM 728 C C . GLU A 1 96 ? -1.053 5.285 -11.655 1.00 97.25 96 GLU A C 1
ATOM 730 O O . GLU A 1 96 ? -1.599 5.242 -10.548 1.00 97.25 96 GLU A O 1
ATOM 735 N N . LYS A 1 97 ? -1.750 5.079 -12.782 1.00 98.25 97 LYS A N 1
ATOM 736 C CA . LYS A 1 97 ? -3.191 4.801 -12.800 1.00 98.25 97 LYS A CA 1
ATOM 737 C C . LYS A 1 97 ? -3.526 3.443 -12.178 1.00 98.25 97 LYS A C 1
ATOM 739 O O . LYS A 1 97 ? -4.471 3.363 -11.394 1.00 98.25 97 LYS A O 1
ATOM 744 N N . LEU A 1 98 ? -2.772 2.390 -12.502 1.00 98.31 98 LEU A N 1
ATOM 745 C CA . LEU A 1 98 ? -2.958 1.054 -11.913 1.00 98.31 98 LEU A CA 1
ATOM 746 C C . LEU A 1 98 ? -2.687 1.053 -10.406 1.00 98.31 98 LEU A C 1
ATOM 748 O O . LEU A 1 98 ? -3.442 0.453 -9.636 1.00 98.31 98 LEU A O 1
ATOM 752 N N . LEU A 1 99 ? -1.645 1.767 -9.979 1.00 98.44 99 LEU A N 1
ATOM 753 C CA . LEU A 1 99 ? -1.341 1.967 -8.572 1.00 98.44 99 LEU A CA 1
ATOM 754 C C . LEU A 1 99 ? -2.491 2.692 -7.875 1.00 98.44 99 LEU A C 1
ATOM 756 O O . LEU A 1 99 ? -3.000 2.193 -6.878 1.00 98.44 99 LEU A O 1
ATOM 760 N N . SER A 1 100 ? -2.957 3.812 -8.432 1.00 98.31 100 SER A N 1
ATOM 761 C CA . SER A 1 100 ? -4.087 4.573 -7.878 1.00 98.31 100 SER A CA 1
ATOM 762 C C . SER A 1 100 ? -5.331 3.695 -7.698 1.00 98.31 100 SER A C 1
ATOM 764 O O . SER A 1 100 ? -5.897 3.644 -6.611 1.00 98.31 100 SER A O 1
ATOM 766 N N . GLN A 1 101 ? -5.687 2.906 -8.718 1.00 98.44 101 GLN A N 1
ATOM 767 C CA . GLN A 1 101 ? -6.805 1.956 -8.648 1.00 98.44 101 GLN A CA 1
ATOM 768 C C . GLN A 1 101 ? -6.613 0.877 -7.572 1.00 98.44 101 GLN A C 1
ATOM 770 O O . GLN A 1 101 ? -7.582 0.422 -6.966 1.00 98.44 101 GLN A O 1
ATOM 775 N N . SER A 1 102 ? -5.376 0.436 -7.347 1.00 98.38 102 SER A N 1
ATOM 776 C CA . SER A 1 102 ? -5.055 -0.545 -6.308 1.00 98.38 102 SER A CA 1
ATOM 777 C C . SER A 1 102 ? -5.181 0.056 -4.908 1.00 98.38 102 SER A C 1
ATOM 779 O O . SER A 1 102 ? -5.773 -0.567 -4.028 1.00 98.38 102 SER A O 1
ATOM 781 N N . LEU A 1 103 ? -4.703 1.290 -4.716 1.00 98.31 103 LEU A N 1
ATOM 782 C CA . LEU A 1 103 ? -4.849 2.028 -3.458 1.00 98.31 103 LEU A CA 1
ATOM 783 C C . LEU A 1 103 ? -6.324 2.292 -3.127 1.00 98.31 103 LEU A C 1
ATOM 785 O O . LEU A 1 103 ? -6.726 2.149 -1.973 1.00 98.31 103 LEU A O 1
ATOM 789 N N . ASP A 1 104 ? -7.152 2.598 -4.126 1.00 97.94 104 ASP A N 1
ATOM 790 C CA . ASP A 1 104 ? -8.596 2.748 -3.927 1.00 97.94 104 ASP A CA 1
ATOM 791 C C . ASP A 1 104 ? -9.236 1.441 -3.440 1.00 97.94 104 ASP A C 1
ATOM 793 O O . ASP A 1 104 ? -9.992 1.453 -2.468 1.00 97.94 104 ASP A O 1
ATOM 797 N N . LYS A 1 105 ? -8.872 0.295 -4.036 1.00 98.31 105 LYS A N 1
ATOM 798 C CA . LYS A 1 105 ? -9.348 -1.028 -3.591 1.00 98.31 105 LYS A CA 1
ATOM 799 C C . LYS A 1 105 ? -8.903 -1.360 -2.169 1.00 98.31 105 LYS A C 1
ATOM 801 O O . LYS A 1 105 ? -9.699 -1.911 -1.409 1.00 98.31 105 LYS A O 1
ATOM 806 N N . PHE A 1 106 ? -7.669 -1.019 -1.790 1.00 98.38 106 PHE A N 1
ATOM 807 C CA . PHE A 1 106 ? -7.203 -1.148 -0.405 1.00 98.38 106 PHE A CA 1
ATOM 808 C C . PHE A 1 106 ? -8.089 -0.328 0.539 1.00 98.38 106 PHE A C 1
ATOM 810 O O . PHE A 1 106 ? -8.570 -0.847 1.543 1.00 98.38 106 PHE A O 1
ATOM 817 N N . GLY A 1 107 ? -8.369 0.928 0.179 1.00 97.38 107 GLY A N 1
ATOM 818 C CA . GLY A 1 107 ? -9.221 1.814 0.966 1.00 97.38 107 GLY A CA 1
ATOM 819 C C . GLY A 1 107 ? -10.663 1.323 1.085 1.00 97.38 107 GLY A C 1
ATOM 820 O O . GLY A 1 107 ? -11.245 1.431 2.160 1.00 97.38 107 GLY A O 1
ATOM 821 N N . SER A 1 108 ? -11.237 0.768 0.015 1.00 97.19 108 SER A N 1
ATOM 822 C CA . SER A 1 108 ? -12.562 0.140 0.055 1.00 97.19 108 SER A CA 1
ATOM 823 C C . SER A 1 108 ? -12.577 -1.104 0.938 1.00 97.19 108 SER A C 1
ATOM 825 O O . SER A 1 108 ? -13.484 -1.245 1.747 1.00 97.19 108 SER A O 1
ATOM 827 N N . THR A 1 109 ? -11.558 -1.959 0.830 1.00 97.75 109 THR A N 1
ATOM 828 C CA . THR A 1 109 ? -11.446 -3.192 1.629 1.00 97.75 109 THR A CA 1
ATOM 829 C C . THR A 1 109 ? -11.353 -2.877 3.120 1.00 97.75 109 THR A C 1
ATOM 831 O O . THR A 1 109 ? -12.047 -3.495 3.922 1.00 97.75 109 THR A O 1
ATOM 834 N N . LEU A 1 110 ? -10.557 -1.868 3.492 1.00 96.69 110 LEU A N 1
ATOM 835 C CA . LEU A 1 110 ? -10.481 -1.387 4.873 1.00 96.69 110 LEU A CA 1
ATOM 836 C C . LEU A 1 110 ? -11.812 -0.809 5.357 1.00 96.69 110 LEU A C 1
ATOM 838 O O . LEU A 1 110 ? -12.239 -1.118 6.461 1.00 96.69 110 LEU A O 1
ATOM 842 N N . ALA A 1 111 ? -12.487 -0.003 4.533 1.00 94.12 111 ALA A N 1
ATOM 843 C CA . ALA A 1 111 ? -13.757 0.620 4.908 1.00 94.12 111 ALA A CA 1
ATOM 844 C C . ALA A 1 111 ? -14.891 -0.394 5.143 1.00 94.12 111 ALA A C 1
ATOM 846 O O . ALA A 1 111 ? -15.836 -0.089 5.865 1.00 94.12 111 ALA A O 1
ATOM 847 N N . THR A 1 112 ? -14.811 -1.580 4.536 1.00 95.25 112 THR A N 1
ATOM 848 C CA . THR A 1 112 ? -15.780 -2.669 4.728 1.00 95.25 112 THR A CA 1
ATOM 849 C C . THR A 1 112 ? -15.362 -3.682 5.794 1.00 95.25 112 THR A C 1
ATOM 851 O O . THR A 1 112 ? -16.089 -4.644 6.019 1.00 95.25 112 THR A O 1
ATOM 854 N N . SER A 1 113 ? -14.192 -3.507 6.413 1.00 95.56 113 SER A N 1
ATOM 855 C CA . SER A 1 113 ? -13.661 -4.435 7.411 1.00 95.56 113 SER A CA 1
ATOM 856 C C . SER A 1 113 ? -14.313 -4.192 8.770 1.00 95.56 113 SER A C 1
ATOM 858 O O . SER A 1 113 ? -14.234 -3.097 9.319 1.00 95.56 113 SER A O 1
ATOM 860 N N . ASP A 1 114 ? -14.910 -5.232 9.337 1.00 93.69 114 ASP A N 1
ATOM 861 C CA . ASP A 1 114 ? -15.506 -5.258 10.679 1.00 93.69 114 ASP A CA 1
ATOM 862 C C . ASP A 1 114 ? -14.459 -5.335 11.803 1.00 93.69 114 ASP A C 1
ATOM 864 O O . ASP A 1 114 ? -14.701 -4.891 12.921 1.00 93.69 114 ASP A O 1
ATOM 868 N N . THR A 1 115 ? -13.275 -5.852 11.484 1.00 94.56 115 THR A N 1
ATOM 869 C CA . THR A 1 115 ? -12.125 -6.002 12.392 1.00 94.56 115 THR A CA 1
ATOM 870 C C . THR A 1 115 ? -11.146 -4.821 12.363 1.00 94.56 115 THR A C 1
ATOM 872 O O . THR A 1 115 ? -10.038 -4.919 12.889 1.00 94.56 115 THR A O 1
ATOM 875 N N . LEU A 1 116 ? -11.506 -3.701 11.724 1.00 96.00 116 LEU A N 1
ATOM 876 C CA . LEU A 1 116 ? -10.620 -2.540 11.641 1.00 96.00 116 LEU A CA 1
ATOM 877 C C . LEU A 1 116 ? -10.562 -1.794 12.979 1.00 96.00 116 LEU A C 1
ATOM 879 O O . LEU A 1 116 ? -11.583 -1.320 13.473 1.00 96.00 116 LEU A O 1
ATOM 883 N N . ASP A 1 117 ? -9.355 -1.623 13.521 1.00 95.00 117 ASP A N 1
ATOM 884 C CA . ASP A 1 117 ? -9.150 -0.813 14.723 1.00 95.00 117 ASP A CA 1
ATOM 885 C C . ASP A 1 117 ? -9.628 0.638 14.520 1.00 95.00 117 ASP A C 1
ATOM 887 O O . ASP A 1 117 ? -9.432 1.247 13.458 1.00 95.00 117 ASP A O 1
ATOM 891 N N . ALA A 1 118 ? -10.233 1.211 15.561 1.00 93.38 118 ALA A N 1
ATOM 892 C CA . ALA A 1 118 ? -10.771 2.564 15.545 1.00 93.38 118 ALA A CA 1
ATOM 893 C C . ALA A 1 118 ? -9.719 3.624 15.173 1.00 93.38 118 ALA A C 1
ATOM 895 O O . ALA A 1 118 ? -10.067 4.599 14.504 1.00 93.38 118 ALA A O 1
ATOM 896 N N . VAL A 1 119 ? -8.445 3.439 15.539 1.00 94.06 119 VAL A N 1
ATOM 897 C CA . VAL A 1 119 ? -7.376 4.387 15.188 1.00 94.06 119 VAL A CA 1
ATOM 898 C C . VAL A 1 119 ? -7.138 4.439 13.678 1.00 94.06 119 VAL A C 1
ATOM 900 O O . VAL A 1 119 ? -6.955 5.514 13.101 1.00 94.06 119 VAL A O 1
ATOM 903 N N . TRP A 1 120 ? -7.233 3.290 13.000 1.00 95.94 120 TRP A N 1
ATOM 904 C CA . TRP A 1 120 ? -7.139 3.224 11.546 1.00 95.94 120 TRP A CA 1
ATOM 905 C C . TRP A 1 120 ? -8.379 3.821 10.890 1.00 95.94 120 TRP A C 1
ATOM 907 O O . TRP A 1 120 ? -8.245 4.570 9.926 1.00 95.94 120 TRP A O 1
ATOM 917 N N . ALA A 1 121 ? -9.575 3.557 11.425 1.00 94.69 121 ALA A N 1
ATOM 918 C CA . ALA A 1 121 ? -10.813 4.152 10.920 1.00 94.69 121 ALA A CA 1
ATOM 919 C C . ALA A 1 121 ? -10.780 5.691 10.987 1.00 94.69 121 ALA A C 1
ATOM 921 O O . ALA A 1 121 ? -11.124 6.362 10.012 1.00 94.69 121 ALA A O 1
ATOM 922 N N . GLN A 1 122 ? -10.292 6.249 12.099 1.00 92.75 122 GLN A N 1
ATOM 923 C CA . GLN A 1 122 ? -10.088 7.690 12.256 1.00 92.75 122 GLN A CA 1
ATOM 924 C C . GLN A 1 122 ? -9.048 8.218 11.261 1.00 92.75 122 GLN A C 1
ATOM 926 O O . GLN A 1 122 ? -9.328 9.169 10.532 1.00 92.75 122 GLN A O 1
ATOM 931 N N . GLY A 1 123 ? -7.887 7.566 11.144 1.00 93.06 123 GLY A N 1
ATOM 932 C CA . GLY A 1 123 ? -6.851 7.958 10.184 1.00 93.06 123 GLY A CA 1
ATOM 933 C C . GLY A 1 123 ? -7.323 7.918 8.725 1.00 93.06 123 GLY A C 1
ATOM 934 O O . GLY A 1 123 ? -6.988 8.795 7.937 1.00 93.06 123 GLY A O 1
ATOM 935 N N . LEU A 1 124 ? -8.158 6.944 8.355 1.00 95.12 124 LEU A N 1
ATOM 936 C CA . LEU A 1 124 ? -8.719 6.822 7.005 1.00 95.12 124 LEU A CA 1
ATOM 937 C C . LEU A 1 124 ? -9.778 7.885 6.673 1.00 95.12 124 LEU A C 1
ATOM 939 O O . LEU A 1 124 ? -10.114 8.035 5.492 1.00 95.12 124 LEU A O 1
ATOM 943 N N . SER A 1 125 ? -10.312 8.582 7.681 1.00 94.25 125 SER A N 1
ATOM 944 C CA . SER A 1 125 ? -11.257 9.691 7.499 1.00 94.25 125 SER A CA 1
ATOM 945 C C . SER A 1 125 ? -10.561 11.000 7.106 1.00 94.25 125 SER A C 1
ATOM 947 O O . SER A 1 125 ? -11.154 11.818 6.402 1.00 94.25 125 SER A O 1
ATOM 949 N N . ASP A 1 126 ? -9.288 11.169 7.478 1.00 96.25 126 ASP A N 1
ATOM 950 C CA . ASP A 1 126 ? -8.465 12.293 7.039 1.00 96.25 126 ASP A CA 1
ATOM 951 C C . ASP A 1 126 ? -7.838 11.999 5.657 1.00 96.25 126 ASP A C 1
ATOM 953 O O . ASP A 1 126 ? -7.167 10.979 5.488 1.00 96.25 126 ASP A O 1
ATOM 957 N N . PRO A 1 127 ? -8.002 12.863 4.637 1.00 95.69 127 PRO A N 1
ATOM 958 C CA . PRO A 1 127 ? -7.502 12.584 3.288 1.00 95.69 127 PRO A CA 1
ATOM 959 C C . PRO A 1 127 ? -5.978 12.424 3.177 1.00 95.69 127 PRO A C 1
ATOM 961 O O . PRO A 1 127 ? -5.498 11.693 2.302 1.00 95.69 127 PRO A O 1
ATOM 964 N N . PHE A 1 128 ? -5.206 13.120 4.016 1.00 96.56 128 PHE A N 1
ATOM 965 C CA . PHE A 1 128 ? -3.748 13.055 3.998 1.00 96.56 128 PHE A CA 1
ATOM 966 C C . PHE A 1 128 ? -3.259 11.768 4.666 1.00 96.56 128 PHE A C 1
ATOM 968 O O . PHE A 1 128 ? -2.489 11.019 4.058 1.00 96.56 128 PHE A O 1
ATOM 975 N N . LEU A 1 129 ? -3.762 11.463 5.863 1.00 96.00 129 LEU A N 1
ATOM 976 C CA . LEU A 1 129 ? -3.444 10.229 6.579 1.00 96.00 129 LEU A CA 1
ATOM 977 C C . LEU A 1 129 ? -3.944 9.002 5.820 1.00 96.00 129 LEU A C 1
ATOM 979 O O . LEU A 1 129 ? -3.190 8.044 5.665 1.00 96.00 129 LEU A O 1
ATOM 983 N N . ARG A 1 130 ? -5.147 9.049 5.233 1.00 97.56 130 ARG A N 1
ATOM 984 C CA . ARG A 1 130 ? -5.650 8.002 4.334 1.00 97.56 130 ARG A CA 1
ATOM 985 C C . ARG A 1 130 ? -4.651 7.716 3.222 1.00 97.56 130 ARG A C 1
ATOM 987 O O . ARG A 1 130 ? -4.278 6.568 3.008 1.00 97.56 130 ARG A O 1
ATOM 994 N N . ARG A 1 131 ? -4.175 8.751 2.524 1.00 97.50 131 ARG A N 1
ATOM 995 C CA . ARG A 1 131 ? -3.172 8.591 1.462 1.00 97.50 131 ARG A CA 1
ATOM 996 C C . ARG A 1 131 ? -1.892 7.948 1.998 1.00 97.50 131 ARG A C 1
ATOM 998 O O . ARG A 1 131 ? -1.341 7.073 1.335 1.00 97.50 131 ARG A O 1
ATOM 1005 N N . LEU A 1 132 ? -1.436 8.361 3.178 1.00 97.38 132 LEU A N 1
ATOM 1006 C CA . LEU A 1 132 ? -0.235 7.826 3.814 1.00 97.38 132 LEU A CA 1
ATOM 1007 C C . LEU A 1 132 ? -0.381 6.337 4.170 1.00 97.38 132 LEU A C 1
ATOM 1009 O O . LEU A 1 132 ? 0.493 5.546 3.826 1.00 97.38 132 LEU A O 1
ATOM 1013 N N . ILE A 1 133 ? -1.506 5.945 4.775 1.00 98.00 133 ILE A N 1
ATOM 1014 C CA . ILE A 1 133 ? -1.824 4.560 5.160 1.00 98.00 133 ILE A CA 1
ATOM 1015 C C . ILE A 1 133 ? -1.889 3.658 3.924 1.00 98.00 133 ILE A C 1
ATOM 1017 O O . ILE A 1 133 ? -1.269 2.598 3.892 1.00 98.00 133 ILE A O 1
ATOM 1021 N N . LEU A 1 134 ? -2.579 4.087 2.865 1.00 98.44 134 LEU A N 1
ATOM 1022 C CA . LEU A 1 134 ? -2.695 3.284 1.644 1.00 98.44 134 LEU A CA 1
ATOM 1023 C C . LEU A 1 134 ? -1.332 3.102 0.958 1.00 98.44 134 LEU A C 1
ATOM 1025 O O . LEU A 1 134 ? -1.001 2.006 0.503 1.00 98.44 134 LEU A O 1
ATOM 1029 N N . ARG A 1 135 ? -0.498 4.150 0.931 1.00 98.31 135 ARG A N 1
ATOM 1030 C CA . ARG A 1 135 ? 0.881 4.060 0.422 1.00 98.31 135 ARG A CA 1
ATOM 1031 C C . ARG A 1 135 ? 1.756 3.150 1.276 1.00 98.31 135 ARG A C 1
ATOM 1033 O O . ARG A 1 135 ? 2.545 2.390 0.721 1.00 98.31 135 ARG A O 1
ATOM 1040 N N . PHE A 1 136 ? 1.589 3.182 2.598 1.00 98.31 136 PHE A N 1
ATOM 1041 C CA . PHE A 1 136 ? 2.235 2.237 3.504 1.00 98.31 136 PHE A CA 1
ATOM 1042 C C . PHE A 1 136 ? 1.846 0.790 3.181 1.00 98.31 136 PHE A C 1
ATOM 1044 O O . PHE A 1 136 ? 2.717 -0.070 3.108 1.00 98.31 136 PHE A O 1
ATOM 1051 N N . MET A 1 137 ? 0.568 0.507 2.923 1.00 98.31 137 MET A N 1
ATOM 1052 C CA . MET A 1 137 ? 0.131 -0.848 2.570 1.00 98.31 137 MET A CA 1
ATOM 1053 C C . MET A 1 137 ? 0.780 -1.343 1.278 1.00 98.31 137 MET A C 1
ATOM 1055 O O . MET A 1 137 ? 1.215 -2.492 1.215 1.00 98.31 137 MET A O 1
ATOM 1059 N N . PHE A 1 138 ? 0.888 -0.476 0.267 1.00 98.50 138 PHE A N 1
ATOM 1060 C CA . PHE A 1 138 ? 1.602 -0.811 -0.964 1.00 98.50 138 PHE A CA 1
ATOM 1061 C C . PHE A 1 138 ? 3.098 -1.039 -0.710 1.00 98.50 138 PHE A C 1
ATOM 1063 O O . PHE A 1 138 ? 3.633 -2.046 -1.160 1.00 98.50 138 PHE A O 1
ATOM 1070 N N . CYS A 1 139 ? 3.749 -0.170 0.073 1.00 97.69 139 CYS A N 1
ATOM 1071 C CA . CYS A 1 139 ? 5.135 -0.347 0.522 1.00 97.69 139 CYS A CA 1
ATOM 1072 C C . CYS A 1 139 ? 5.342 -1.719 1.173 1.00 97.69 139 CYS A C 1
ATOM 1074 O O . CYS A 1 139 ? 6.217 -2.480 0.769 1.00 97.69 139 CYS A O 1
ATOM 1076 N N . ARG A 1 140 ? 4.486 -2.065 2.140 1.00 97.06 140 ARG A N 1
ATOM 1077 C CA . ARG A 1 140 ? 4.536 -3.342 2.849 1.00 97.06 140 ARG A CA 1
ATOM 1078 C C . ARG A 1 140 ? 4.353 -4.520 1.896 1.00 97.06 140 ARG A C 1
ATOM 1080 O O . ARG A 1 140 ? 5.141 -5.454 1.948 1.00 97.06 140 ARG A O 1
ATOM 1087 N N . ALA A 1 141 ? 3.372 -4.460 0.995 1.00 97.50 141 ALA A N 1
ATOM 1088 C CA . ALA A 1 141 ? 3.158 -5.502 -0.007 1.00 97.50 141 ALA A CA 1
ATOM 1089 C C . ALA A 1 141 ? 4.384 -5.696 -0.910 1.00 97.50 141 ALA A C 1
ATOM 1091 O O . ALA A 1 141 ? 4.847 -6.820 -1.075 1.00 97.50 141 ALA A O 1
ATOM 1092 N N . VAL A 1 142 ? 4.943 -4.605 -1.444 1.00 96.38 142 VAL A N 1
ATOM 1093 C CA . VAL A 1 142 ? 6.142 -4.647 -2.287 1.00 96.38 142 VAL A CA 1
ATOM 1094 C C . VAL A 1 142 ? 7.310 -5.273 -1.534 1.00 96.38 142 VAL A C 1
ATOM 1096 O O . VAL A 1 142 ? 7.905 -6.223 -2.026 1.00 96.38 142 VAL A O 1
ATOM 1099 N N . LEU A 1 143 ? 7.639 -4.768 -0.344 1.00 93.88 143 LEU A N 1
ATOM 1100 C CA . LEU A 1 143 ? 8.824 -5.212 0.389 1.00 93.88 143 LEU A CA 1
ATOM 1101 C C . LEU A 1 143 ? 8.683 -6.632 0.942 1.00 93.88 143 LEU A C 1
ATOM 1103 O O . LEU A 1 143 ? 9.679 -7.339 1.052 1.00 93.88 143 LEU A O 1
ATOM 1107 N N . THR A 1 144 ? 7.470 -7.092 1.240 1.00 94.12 144 THR A N 1
ATOM 1108 C CA . THR A 1 144 ? 7.247 -8.493 1.614 1.00 94.12 144 THR A CA 1
ATOM 1109 C C . THR A 1 144 ? 7.368 -9.441 0.420 1.00 94.12 144 THR A C 1
ATOM 1111 O O . THR A 1 144 ? 7.882 -10.546 0.582 1.00 94.12 144 THR A O 1
ATOM 1114 N N . LEU A 1 145 ? 6.916 -9.029 -0.769 1.00 93.19 145 LEU A N 1
ATOM 1115 C CA . LEU A 1 145 ? 6.907 -9.863 -1.979 1.00 93.19 145 LEU A CA 1
ATOM 1116 C C . LEU A 1 145 ? 8.200 -9.771 -2.802 1.00 93.19 145 LEU A C 1
ATOM 1118 O O . LEU A 1 145 ? 8.423 -10.593 -3.687 1.00 93.19 145 LEU A O 1
ATOM 1122 N N . TYR A 1 146 ? 9.053 -8.787 -2.530 1.00 91.38 146 TYR A N 1
ATOM 1123 C CA . TYR A 1 146 ? 10.309 -8.598 -3.242 1.00 91.38 146 TYR A CA 1
ATOM 1124 C C . TYR A 1 146 ? 11.291 -9.739 -2.937 1.00 91.38 146 TYR A C 1
ATOM 1126 O O . TYR A 1 146 ? 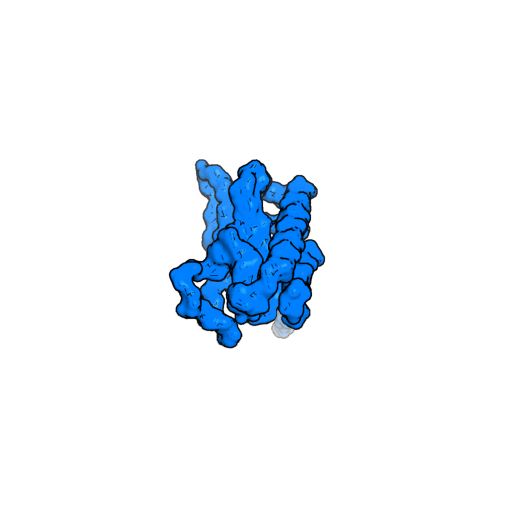11.614 -10.001 -1.780 1.00 91.38 146 TYR A O 1
ATOM 1134 N N . ALA A 1 147 ? 11.781 -10.429 -3.972 1.00 89.62 147 ALA A N 1
ATOM 1135 C CA . ALA A 1 147 ? 12.542 -11.672 -3.808 1.00 89.62 147 ALA A CA 1
ATOM 1136 C C . ALA A 1 147 ? 13.759 -11.559 -2.855 1.00 89.62 147 ALA A C 1
ATOM 1138 O O . ALA A 1 147 ? 13.923 -12.438 -2.008 1.00 89.62 147 ALA A O 1
ATOM 1139 N N . PRO A 1 148 ? 14.577 -10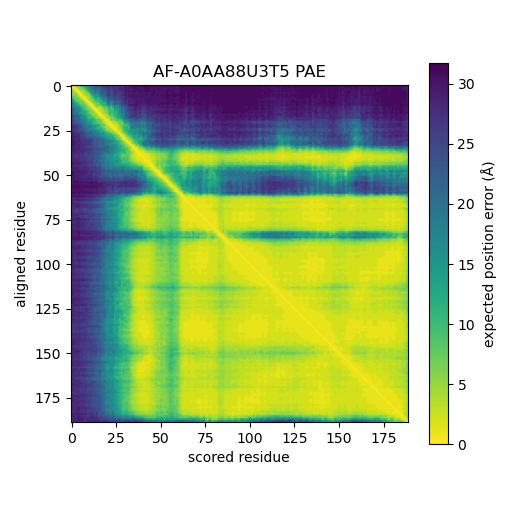.483 -2.884 1.00 87.38 148 PRO A N 1
ATOM 1140 C CA . PRO A 1 148 ? 15.680 -10.310 -1.931 1.00 87.38 148 PRO A CA 1
ATOM 1141 C C . PRO A 1 148 ? 15.275 -10.205 -0.451 1.00 87.38 148 PRO A C 1
ATOM 1143 O O . PRO A 1 148 ? 16.103 -10.496 0.420 1.00 87.38 148 PRO A O 1
ATOM 1146 N N . THR A 1 149 ? 14.036 -9.805 -0.158 1.00 86.88 149 THR A N 1
ATOM 1147 C CA . THR A 1 149 ? 13.476 -9.631 1.196 1.00 86.88 149 THR A CA 1
ATOM 1148 C C . THR A 1 149 ? 12.396 -10.654 1.541 1.00 86.88 149 THR A C 1
ATOM 1150 O O . THR A 1 149 ? 11.892 -10.665 2.667 1.00 86.88 149 THR A O 1
ATOM 1153 N N . PHE A 1 150 ? 12.041 -11.539 0.611 1.00 87.31 150 PHE A N 1
ATOM 1154 C CA . PHE A 1 150 ? 11.036 -12.569 0.830 1.00 87.31 150 PHE A CA 1
ATOM 1155 C C . PHE A 1 150 ? 11.432 -13.468 2.011 1.00 87.31 150 PHE A C 1
ATOM 1157 O O . PHE A 1 150 ? 12.584 -13.889 2.127 1.00 87.31 150 PHE A O 1
ATOM 1164 N N . ASN A 1 151 ? 10.481 -13.736 2.912 1.00 87.19 151 ASN A N 1
ATOM 1165 C CA . ASN A 1 151 ? 10.678 -14.468 4.174 1.00 87.19 151 ASN A CA 1
ATOM 1166 C C . ASN A 1 151 ? 11.709 -13.878 5.161 1.00 87.19 151 ASN A C 1
ATOM 1168 O O . ASN A 1 151 ? 12.068 -14.546 6.129 1.00 87.19 151 ASN A O 1
ATOM 1172 N N . LYS A 1 152 ? 12.150 -12.628 4.975 1.00 89.81 152 LYS A N 1
ATOM 1173 C CA . LYS A 1 152 ? 13.049 -11.925 5.904 1.00 89.81 152 LYS A CA 1
ATOM 1174 C C . LYS A 1 152 ? 12.302 -10.796 6.613 1.00 89.81 152 LYS A C 1
ATOM 1176 O O . LYS A 1 152 ? 12.211 -9.682 6.094 1.00 89.81 152 LYS A O 1
ATOM 1181 N N . LYS A 1 153 ? 11.718 -11.114 7.774 1.00 89.25 153 LYS A N 1
ATOM 1182 C CA . LYS A 1 153 ? 10.809 -10.224 8.521 1.00 89.25 153 LYS A CA 1
ATOM 1183 C C . LYS A 1 153 ? 11.442 -8.873 8.852 1.00 89.25 153 LYS A C 1
ATOM 1185 O O . LYS A 1 153 ? 10.757 -7.860 8.826 1.00 89.25 153 LYS A O 1
ATOM 1190 N N . GLU A 1 154 ? 12.751 -8.836 9.085 1.00 88.50 154 GLU A N 1
ATOM 1191 C CA . GLU A 1 154 ? 13.488 -7.619 9.416 1.00 88.50 154 GLU A CA 1
ATOM 1192 C C . GLU A 1 154 ? 13.447 -6.553 8.307 1.00 88.50 154 GLU A C 1
ATOM 1194 O O . GLU A 1 154 ? 13.675 -5.378 8.590 1.00 88.50 154 GLU A O 1
ATOM 1199 N N . TYR A 1 155 ? 13.121 -6.934 7.065 1.00 89.25 155 TYR A N 1
ATOM 1200 C CA . TYR A 1 155 ? 12.966 -6.017 5.932 1.00 89.25 155 TYR A CA 1
ATOM 1201 C C . TYR A 1 155 ? 11.504 -5.679 5.603 1.00 89.25 155 TYR A C 1
ATOM 1203 O O . TYR A 1 155 ? 11.237 -5.008 4.601 1.00 89.25 155 TYR A O 1
ATOM 1211 N N . HIS A 1 156 ? 10.541 -6.135 6.408 1.00 91.50 156 HIS A N 1
ATOM 1212 C CA . HIS A 1 156 ? 9.118 -5.888 6.173 1.00 91.50 156 HIS A CA 1
ATOM 1213 C C . HIS A 1 156 ? 8.642 -4.712 7.032 1.00 91.50 156 HIS A C 1
ATOM 1215 O O . HIS A 1 156 ? 8.867 -4.707 8.239 1.00 91.50 156 HIS A O 1
ATOM 1221 N N . PRO A 1 157 ? 7.987 -3.697 6.444 1.00 94.12 157 PRO A N 1
ATOM 1222 C CA . PRO A 1 157 ? 7.350 -2.647 7.224 1.00 94.12 157 PRO A CA 1
ATOM 1223 C C . PRO A 1 157 ? 6.263 -3.207 8.147 1.00 94.12 157 PRO A C 1
ATOM 1225 O O . PRO A 1 157 ? 5.412 -3.989 7.717 1.00 94.12 157 PRO A O 1
ATOM 1228 N N . GLU A 1 158 ? 6.237 -2.735 9.387 1.00 94.88 158 GLU A N 1
ATOM 1229 C CA . GLU A 1 158 ? 5.253 -3.131 10.398 1.00 94.88 158 GLU A CA 1
ATOM 1230 C C . GLU A 1 158 ? 4.359 -1.946 10.774 1.00 94.88 158 GLU A C 1
ATOM 1232 O O . GLU A 1 158 ? 4.695 -0.786 10.529 1.00 94.88 158 GLU A O 1
ATOM 1237 N N . CYS A 1 159 ? 3.193 -2.221 11.351 1.00 96.12 159 CYS A N 1
ATOM 1238 C CA . CYS A 1 159 ? 2.327 -1.186 11.898 1.00 96.12 159 CYS A CA 1
ATOM 1239 C C . CYS A 1 159 ? 1.674 -1.652 13.193 1.00 96.12 159 CYS A C 1
ATOM 1241 O O . CYS A 1 159 ? 1.446 -2.847 13.378 1.00 96.12 159 CYS A O 1
ATOM 1243 N N . ILE A 1 160 ? 1.359 -0.697 14.062 1.00 93.81 160 ILE A N 1
ATOM 1244 C CA . ILE A 1 160 ? 0.668 -0.937 15.330 1.00 93.81 160 ILE A CA 1
ATOM 1245 C C . ILE A 1 160 ? -0.505 0.046 15.411 1.00 93.81 160 ILE A C 1
ATOM 1247 O O . ILE A 1 160 ? -0.273 1.237 15.211 1.00 93.81 160 ILE A O 1
ATOM 1251 N N . PRO A 1 161 ? -1.739 -0.408 15.681 1.00 94.38 161 PRO A N 1
ATOM 1252 C CA . PRO A 1 161 ? -2.184 -1.805 15.734 1.00 94.38 161 PRO A CA 1
ATOM 1253 C C . PRO A 1 161 ? -2.035 -2.537 14.387 1.00 94.38 161 PRO A C 1
ATOM 1255 O O . PRO A 1 161 ? -1.900 -1.912 13.334 1.00 94.38 161 PRO A O 1
ATOM 1258 N N . CYS A 1 162 ? -2.070 -3.868 14.379 1.00 95.06 162 CYS A N 1
ATOM 1259 C CA . CYS A 1 162 ? -2.020 -4.622 13.124 1.00 95.06 162 CYS A CA 1
ATOM 1260 C C . CYS A 1 162 ? -3.213 -4.271 12.214 1.00 95.06 162 CYS A C 1
ATOM 1262 O O . CYS A 1 162 ? -4.333 -4.064 12.679 1.00 95.06 162 CYS A O 1
ATOM 1264 N N . LEU A 1 163 ? -2.975 -4.206 10.901 1.00 96.19 163 LEU A N 1
ATOM 1265 C CA . LEU A 1 163 ? -4.056 -4.061 9.920 1.00 96.19 163 LEU A CA 1
ATOM 1266 C C . LEU A 1 163 ? -4.805 -5.398 9.737 1.00 96.19 163 LEU A C 1
ATOM 1268 O O . LEU A 1 163 ? -4.182 -6.449 9.903 1.00 96.19 163 LEU A O 1
ATOM 1272 N N . PRO A 1 164 ? -6.089 -5.373 9.327 1.00 96.31 164 PRO A N 1
ATOM 1273 C CA . PRO A 1 164 ? -6.888 -6.581 9.119 1.00 96.31 164 PRO A CA 1
ATOM 1274 C C . PRO A 1 164 ? -6.264 -7.592 8.150 1.00 96.31 164 PRO A C 1
ATOM 1276 O O . PRO A 1 164 ? -5.564 -7.223 7.200 1.00 96.31 164 PRO A O 1
ATOM 1279 N N . GLU A 1 165 ? -6.601 -8.872 8.325 1.00 95.50 165 GLU A N 1
ATOM 1280 C CA . GLU A 1 165 ? -6.112 -9.970 7.475 1.00 95.50 165 GLU A CA 1
ATOM 1281 C C . GLU A 1 165 ? -6.425 -9.765 5.989 1.00 95.50 165 GLU A C 1
ATOM 1283 O O . GLU A 1 165 ? -5.605 -10.079 5.126 1.00 95.50 165 GLU A O 1
ATOM 1288 N N . ALA A 1 166 ? -7.571 -9.142 5.691 1.00 95.31 166 ALA A N 1
ATOM 1289 C CA . ALA A 1 166 ? -8.029 -8.830 4.338 1.00 95.31 166 ALA A CA 1
ATOM 1290 C C . ALA A 1 166 ? -7.045 -7.969 3.521 1.00 95.31 166 ALA A C 1
ATOM 1292 O O . ALA A 1 166 ? -7.170 -7.879 2.299 1.00 95.31 166 ALA A O 1
ATOM 1293 N N . VAL A 1 167 ? -6.067 -7.337 4.178 1.00 95.44 167 VAL A N 1
ATOM 1294 C CA . VAL A 1 167 ? -5.043 -6.497 3.547 1.00 95.44 167 VAL A CA 1
ATOM 1295 C C . VAL A 1 167 ? -3.611 -6.904 3.917 1.00 95.44 167 VAL A C 1
ATOM 1297 O O . VAL A 1 167 ? -2.673 -6.094 3.879 1.00 95.44 167 VAL A O 1
ATOM 1300 N N . GLN A 1 168 ? -3.418 -8.167 4.299 1.00 95.50 168 GLN A N 1
ATOM 1301 C CA . GLN A 1 168 ? -2.079 -8.724 4.452 1.00 95.50 168 GLN A CA 1
ATOM 1302 C C . GLN A 1 168 ? -1.360 -8.832 3.095 1.00 95.50 168 GLN A C 1
ATOM 1304 O O . GLN A 1 168 ? -2.005 -9.087 2.073 1.00 95.50 168 GLN A O 1
ATOM 1309 N N . PRO A 1 169 ? -0.017 -8.704 3.061 1.00 95.56 169 PRO A N 1
ATOM 1310 C CA . PRO A 1 169 ? 0.771 -8.835 1.830 1.00 95.56 169 PRO A CA 1
ATOM 1311 C C . PRO A 1 169 ? 0.562 -10.144 1.054 1.00 95.56 169 PRO A C 1
ATOM 1313 O O . PRO A 1 169 ? 0.725 -10.168 -0.163 1.00 95.56 169 PRO A O 1
ATOM 1316 N N . SER A 1 170 ? 0.196 -11.225 1.747 1.00 93.62 170 SER A N 1
ATOM 1317 C CA . SER A 1 170 ? -0.084 -12.551 1.181 1.00 93.62 170 SER A CA 1
ATOM 1318 C C . SER A 1 170 ? -1.423 -12.639 0.439 1.00 93.62 170 SER A C 1
ATOM 1320 O O . SER A 1 170 ? -1.657 -13.608 -0.280 1.00 93.62 170 SER A O 1
ATOM 1322 N N . THR A 1 171 ? -2.309 -11.652 0.592 1.00 97.31 171 THR A N 1
ATOM 1323 C CA . THR A 1 171 ? -3.621 -11.659 -0.062 1.00 97.31 171 THR A CA 1
ATOM 1324 C C . THR A 1 171 ? -3.503 -11.439 -1.569 1.00 97.31 171 THR A C 1
ATOM 1326 O O . THR A 1 171 ? -2.640 -10.700 -2.050 1.00 97.31 171 THR A O 1
ATOM 1329 N N . VAL A 1 172 ? -4.446 -12.009 -2.328 1.00 97.50 172 VAL A N 1
ATOM 1330 C CA . VAL A 1 172 ? -4.554 -11.790 -3.783 1.00 97.50 172 VAL A CA 1
ATOM 1331 C C . VAL A 1 172 ? -4.666 -10.298 -4.109 1.00 97.50 172 VAL A C 1
ATOM 1333 O O . VAL A 1 172 ? -4.094 -9.842 -5.093 1.00 97.50 172 VAL A O 1
ATOM 1336 N N . LEU A 1 173 ? -5.358 -9.521 -3.270 1.00 97.25 173 LEU A N 1
ATOM 1337 C CA . LEU A 1 173 ? -5.495 -8.073 -3.419 1.00 97.25 173 LEU A CA 1
ATOM 1338 C C . LEU A 1 173 ? -4.126 -7.371 -3.447 1.00 97.25 173 LEU A C 1
ATOM 1340 O O . LEU A 1 173 ? -3.852 -6.596 -4.365 1.00 97.25 173 LEU A O 1
ATOM 1344 N N . CYS A 1 174 ? -3.261 -7.661 -2.472 1.00 97.31 174 CYS A N 1
ATOM 1345 C CA . CYS A 1 174 ? -1.925 -7.075 -2.386 1.00 97.31 174 CYS A CA 1
ATOM 1346 C C . CYS A 1 174 ? -0.987 -7.602 -3.479 1.00 97.31 174 CYS A C 1
ATOM 1348 O O . CYS A 1 174 ? -0.305 -6.810 -4.128 1.00 97.31 174 CYS A O 1
ATOM 1350 N N . GLN A 1 175 ? -0.992 -8.912 -3.735 1.00 97.38 175 GLN A N 1
ATOM 1351 C CA . GLN A 1 175 ? -0.156 -9.523 -4.773 1.00 97.38 175 GLN A CA 1
ATOM 1352 C C . GLN A 1 175 ? -0.496 -8.996 -6.169 1.00 97.38 175 GLN A C 1
ATOM 1354 O O . GLN A 1 175 ? 0.400 -8.618 -6.921 1.00 97.38 175 GLN A O 1
ATOM 1359 N N . MET A 1 176 ? -1.786 -8.897 -6.503 1.00 97.25 176 MET A N 1
ATOM 1360 C CA . MET A 1 176 ? -2.230 -8.355 -7.787 1.00 97.25 176 MET A CA 1
ATOM 1361 C C . MET A 1 176 ? -1.884 -6.877 -7.935 1.00 97.25 176 MET A C 1
ATOM 1363 O O . MET A 1 176 ? -1.504 -6.468 -9.027 1.00 97.25 176 MET A O 1
ATOM 1367 N N . ALA A 1 177 ? -1.974 -6.081 -6.865 1.00 97.62 177 ALA A N 1
ATOM 1368 C CA . ALA A 1 177 ? -1.562 -4.680 -6.905 1.00 97.62 177 ALA A CA 1
ATOM 1369 C C . ALA A 1 177 ? -0.082 -4.543 -7.298 1.00 97.62 177 ALA A C 1
ATOM 1371 O O . ALA A 1 177 ? 0.247 -3.778 -8.203 1.00 97.62 177 ALA A O 1
ATOM 1372 N N . VAL A 1 178 ? 0.804 -5.321 -6.665 1.00 97.56 178 VAL A N 1
ATOM 1373 C CA . VAL A 1 178 ? 2.238 -5.318 -6.990 1.00 97.56 178 VAL A CA 1
ATOM 1374 C C . VAL A 1 178 ? 2.477 -5.850 -8.403 1.00 97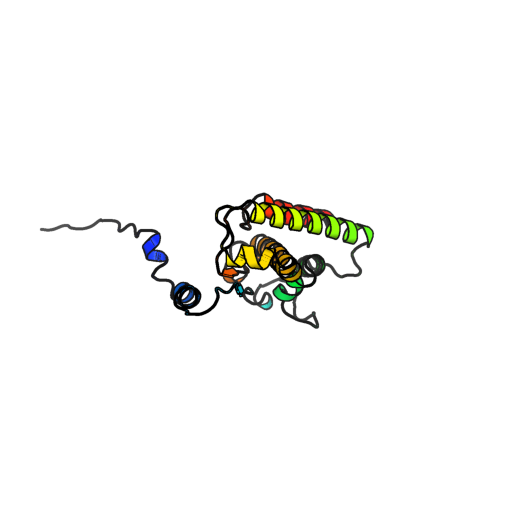.56 178 VAL A C 1
ATOM 1376 O O . VAL A 1 178 ? 3.144 -5.188 -9.193 1.00 97.56 178 VAL A O 1
ATOM 1379 N N . LEU A 1 179 ? 1.881 -6.991 -8.761 1.00 96.56 179 LEU A N 1
ATOM 1380 C CA . LEU A 1 179 ? 2.079 -7.629 -10.063 1.00 96.56 179 LEU A CA 1
ATOM 1381 C C . LEU A 1 179 ? 1.585 -6.759 -11.226 1.00 96.56 179 LEU A C 1
ATOM 1383 O O . LEU A 1 179 ? 2.253 -6.675 -12.254 1.00 96.56 179 LEU A O 1
ATOM 1387 N N . GLN A 1 180 ? 0.440 -6.088 -11.080 1.00 96.12 180 GLN A N 1
ATOM 1388 C CA . GLN A 1 180 ? -0.092 -5.206 -12.120 1.00 96.12 180 GLN A CA 1
ATOM 1389 C C . GLN A 1 180 ? 0.857 -4.042 -12.402 1.00 96.12 180 GLN A C 1
ATOM 1391 O O . GLN A 1 180 ? 1.130 -3.767 -13.570 1.00 96.12 180 GLN A O 1
ATOM 1396 N N . VAL A 1 181 ? 1.408 -3.408 -11.362 1.00 96.62 181 VAL A N 1
ATOM 1397 C CA . VAL A 1 181 ? 2.413 -2.349 -11.532 1.00 96.62 181 VAL A CA 1
ATOM 1398 C C . VAL A 1 181 ? 3.733 -2.919 -12.061 1.00 96.62 181 VAL A C 1
ATOM 1400 O O . VAL A 1 181 ? 4.322 -2.348 -12.966 1.00 96.62 181 VAL A O 1
ATOM 1403 N N . ALA A 1 182 ? 4.192 -4.072 -11.583 1.00 94.50 182 ALA A N 1
ATOM 1404 C CA . ALA A 1 182 ? 5.426 -4.693 -12.067 1.00 94.50 182 ALA A CA 1
ATOM 1405 C C . ALA A 1 182 ? 5.350 -5.078 -13.557 1.00 94.50 182 ALA A C 1
ATOM 1407 O O . ALA A 1 182 ? 6.298 -4.881 -14.321 1.00 94.50 182 ALA A O 1
ATOM 1408 N N . SER A 1 183 ? 4.187 -5.571 -13.994 1.00 94.50 183 SER A N 1
ATOM 1409 C CA . SER A 1 183 ? 3.946 -6.007 -15.371 1.00 94.50 183 SER A CA 1
ATOM 1410 C C . SER A 1 183 ? 4.054 -4.879 -16.395 1.00 94.50 183 SER A C 1
ATOM 1412 O O . SER A 1 183 ? 4.422 -5.141 -17.539 1.00 94.50 183 SER A O 1
ATOM 1414 N N . THR A 1 184 ? 3.805 -3.619 -16.009 1.00 94.00 184 THR A N 1
ATOM 1415 C CA . THR A 1 184 ? 3.993 -2.486 -16.928 1.00 94.00 184 THR A CA 1
ATOM 1416 C C . THR A 1 184 ? 5.457 -2.233 -17.264 1.00 94.00 184 THR A C 1
ATOM 1418 O O . THR A 1 184 ? 5.726 -1.603 -18.279 1.00 94.00 184 THR A O 1
ATOM 1421 N N . PHE A 1 185 ? 6.383 -2.746 -16.452 1.00 90.62 185 PHE A N 1
ATOM 1422 C CA 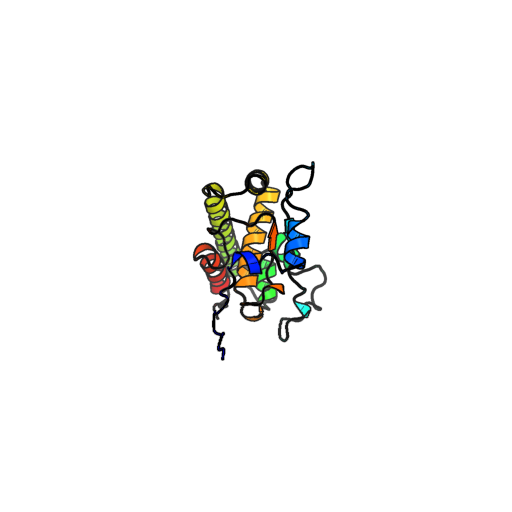. PHE A 1 185 ? 7.829 -2.588 -16.623 1.00 90.62 185 PHE A CA 1
ATOM 1423 C C . PHE A 1 185 ? 8.538 -3.903 -16.984 1.00 90.62 185 PHE A C 1
ATOM 1425 O O . PHE A 1 185 ? 9.763 -3.952 -17.003 1.00 90.62 185 PHE A O 1
ATOM 1432 N N . GLY A 1 186 ? 7.793 -4.986 -17.243 1.00 87.12 186 GLY A N 1
ATOM 1433 C CA . GLY A 1 186 ? 8.374 -6.305 -17.527 1.00 87.12 186 GLY A CA 1
ATOM 1434 C C . GLY A 1 186 ? 9.082 -6.959 -16.331 1.00 87.12 186 GLY A C 1
ATOM 1435 O O . GLY A 1 186 ? 9.899 -7.854 -16.524 1.00 87.12 186 GLY A O 1
ATOM 1436 N N . ALA A 1 187 ? 8.779 -6.530 -15.102 1.00 81.94 187 ALA A N 1
ATOM 1437 C CA . ALA A 1 187 ? 9.465 -6.948 -13.877 1.00 81.94 187 ALA A CA 1
ATOM 1438 C C . ALA A 1 187 ? 8.672 -8.003 -13.075 1.00 81.94 187 ALA A C 1
ATOM 1440 O O . ALA A 1 187 ? 8.431 -7.831 -11.886 1.00 81.94 187 ALA A O 1
ATOM 1441 N N . THR A 1 188 ? 8.204 -9.075 -13.719 1.00 75.94 188 THR A N 1
ATOM 1442 C CA . THR A 1 188 ? 7.314 -10.085 -13.099 1.00 75.94 188 THR A CA 1
ATOM 1443 C C . THR A 1 188 ? 8.025 -11.343 -12.581 1.00 75.94 188 THR A C 1
ATOM 1445 O O . THR A 1 188 ? 7.344 -12.328 -12.303 1.00 75.94 188 THR A O 1
ATOM 1448 N N . ASN A 1 189 ? 9.361 -11.345 -12.529 1.00 55.34 189 ASN A N 1
ATOM 1449 C CA . ASN A 1 189 ? 10.176 -12.518 -12.179 1.00 55.34 189 ASN A CA 1
ATOM 1450 C C . ASN A 1 189 ? 10.436 -12.638 -10.679 1.00 55.34 189 ASN A C 1
ATOM 1452 O O . ASN A 1 189 ? 10.725 -11.593 -10.055 1.00 55.34 189 ASN A O 1
#

Sequence (189 aa):
MDEEGLRTHNMDEEEQDLYNPELREKVAICGAEKGEPVALLLSPSPFSTIPGAVDSS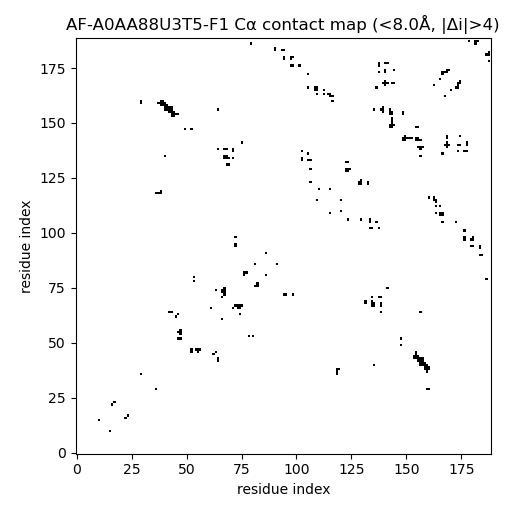RHPSGSLFTSFLSAPLQAFLLLLGFSSSDIEMDTFNKAEKLLSQSLDKFGSTLATSDTLDAVWAQGLSDPFLRRLILRFMFCRAVLTLYAPTFNKKEYHPECIPCLPEAVQPSTVLCQMAVLQVASTFGATN

Mean predicted aligned error: 11.02 Å

Organism: NCBI:txid112253

Foldseek 3Di:
DDDDD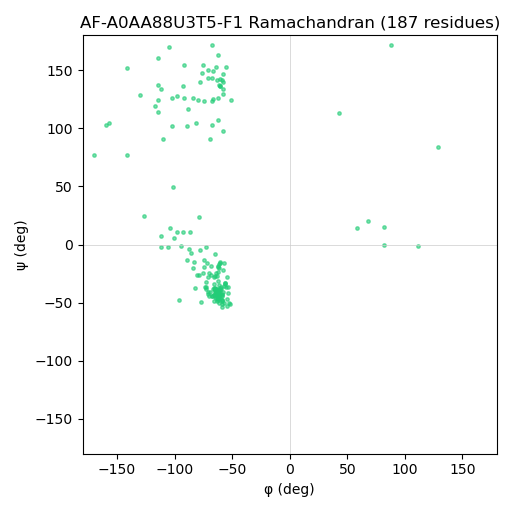DDPPPDDPVVVCVPDVVSVVVCVVAPPDPDDGDKDKAAFDAPCPQPPFDNCVPDPDDGLLVCLLVPVLVSLCVRVVHDPVNDDPVLSVQLVVLLVVLLVVVLVLQVPDPPADPNVVVLCVDPSSSSSVSSSLLVQLCQCPPPSNPPPVRRGIAMPPHGDPCSHSPDPSSVCSSQVSCVSVVNND

Radius of gyration: 19.87 Å; Cα contacts (8 Å, |Δi|>4): 177; chains: 1; bounding box: 40×63×59 Å

Secondary structure (DSSP, 8-state):
------------HHHHHTT-HHHHHHHTTTTS-SS----EEEPPSPGGGSTTS--GGG-SS--HHHHHHH-HHHHHHHHTT--TTSS-HHHHHHHHHHHHHHHHHHHHHHHT-TT--HHHHHHHHSHHHHHHHHHHHHHHHHHHHSGGGTT-GGGS-EEESPPPGGG-TTSHHHHHHHHHHHHTTT---

InterPro domains:
  IPR022709 Protein SCAI [PF12070] (31-148)

Solvent-accessible surface area (backbone atoms only — not comparable to full-atom values): 11449 Å² total; per-residue (Å²): 136,85,83,86,89,84,79,80,79,77,73,55,76,75,62,61,66,74,72,35,68,68,58,50,60,66,47,63,62,71,86,79,60,99,63,82,82,72,76,46,80,42,74,39,56,68,66,84,76,45,88,90,51,76,69,63,86,82,57,99,73,83,54,68,64,59,36,15,49,75,40,45,68,63,35,49,38,49,72,73,66,54,57,85,86,78,55,55,67,67,55,51,54,52,32,54,50,52,45,51,57,38,39,50,51,52,53,51,54,54,74,72,43,89,75,54,52,69,56,57,56,56,38,56,70,39,74,66,50,27,52,38,54,44,29,43,51,50,43,27,22,45,36,43,68,34,75,98,32,44,95,39,70,64,44,33,52,47,52,39,69,74,77,48,73,90,72,34,51,88,30,68,68,37,45,48,44,50,47,58,42,27,51,69,72,73,58,78,124